Protein AF-A0A2N8L0U9-F1 (afdb_monomer)

Foldseek 3Di:
DDDDDDDDDDDDDDDDDDDDDDDDDDDDDDDDDDDDDDPDPPPPPPVPPVPPQLDLDDVQRVPPPPDPPDPDDQRADDFFAALLRQLVQADPVQARPQQRHHQQDALCNLQNDDGNDGLNNLSPDPCSNPDQSSLLSRLLSRCSNDNPRRHDHNVVSSQQRNCCVVVQWDWDPDPVTDIDGSVRSSVVSCSSNVHDD

Solvent-accessible surface area (backbone atoms only — not comparable to full-atom values): 12447 Å² total; per-residue (Å²): 134,88,84,89,81,89,87,86,84,84,90,84,89,84,89,89,87,85,91,87,82,83,82,85,82,83,87,82,81,87,76,95,69,90,83,77,90,81,87,76,78,80,75,76,74,74,78,74,71,78,70,82,64,59,69,72,51,53,74,64,45,64,76,55,80,82,69,89,73,71,81,74,90,66,80,47,55,75,60,35,64,39,18,56,56,52,60,75,38,53,46,97,88,45,23,35,66,81,53,83,44,49,42,77,43,28,45,21,81,72,56,49,82,85,49,69,57,23,51,44,60,37,18,66,40,95,55,8,80,73,35,62,64,19,36,50,50,26,52,37,50,40,11,61,64,44,39,75,80,60,38,66,38,45,70,55,54,39,45,47,52,40,30,20,69,73,74,47,41,27,70,44,96,40,91,79,76,46,74,34,41,53,66,54,52,46,42,51,42,27,54,50,29,65,42,90,115

pLDDT: mean 70.82, std 23.17, range [27.67, 97.0]

Sequence (197 aa):
MNKIENQQPSSSAPQETSAVAAPVASGSRRRLLRGGLVAAPTLLALTTTPVLACNCKLPSGFTASGNFSQTGSYNCAAPGTKPTSWKTMVDAQGKFNNTGVSKTTTFASVFGGTDTTTFYALFCLTSANNDARALAAAVYLQSIVNGGYQFPYMSLVQKMWKDTEGSGRFTAVTAPVVTWTRADVVVYFKYLTGLSI

Structure (mmCIF, N/CA/C/O backbone):
data_AF-A0A2N8L0U9-F1
#
_entry.id   AF-A0A2N8L0U9-F1
#
loop_
_atom_site.group_PDB
_atom_site.id
_atom_site.type_symbol
_atom_site.label_atom_id
_atom_site.label_alt_id
_atom_site.label_comp_id
_atom_site.label_asym_id
_atom_site.label_entity_id
_atom_site.label_seq_id
_atom_site.pdbx_PDB_ins_code
_atom_site.Cartn_x
_atom_site.Cartn_y
_atom_site.Cartn_z
_atom_site.occupancy
_atom_site.B_iso_or_equiv
_atom_site.auth_seq_id
_atom_site.auth_comp_id
_atom_site.auth_asym_id
_atom_site.auth_atom_id
_atom_site.pdbx_PDB_model_num
ATOM 1 N N . MET A 1 1 ? -61.958 26.809 21.865 1.00 34.97 1 MET A N 1
ATOM 2 C CA . MET A 1 1 ? -61.886 26.999 23.328 1.00 34.97 1 MET A CA 1
ATOM 3 C C . MET A 1 1 ? -61.207 25.790 23.967 1.00 34.97 1 MET A C 1
ATOM 5 O O . MET A 1 1 ? -61.488 24.671 23.563 1.00 34.97 1 MET A O 1
ATOM 9 N N . ASN A 1 2 ? -60.299 26.062 24.908 1.00 28.36 2 ASN A N 1
ATOM 10 C CA . ASN A 1 2 ? -59.540 25.160 25.801 1.00 28.36 2 ASN A CA 1
ATOM 11 C C . ASN A 1 2 ? -60.490 24.287 26.665 1.00 28.36 2 ASN A C 1
ATOM 13 O O . ASN A 1 2 ? -61.566 24.782 26.975 1.00 28.36 2 ASN A O 1
ATOM 17 N N . LYS A 1 3 ? -60.269 22.990 26.971 1.00 33.16 3 LYS A N 1
ATOM 18 C CA . LYS A 1 3 ? -59.219 22.218 27.709 1.00 33.16 3 LYS A CA 1
ATOM 19 C C . LYS A 1 3 ? -59.822 21.699 29.047 1.00 33.16 3 LYS A C 1
ATOM 21 O O . LYS A 1 3 ? -60.627 22.414 29.634 1.00 33.16 3 LYS A O 1
ATOM 26 N N . ILE A 1 4 ? -59.274 20.571 29.544 1.00 38.12 4 ILE A N 1
ATOM 27 C CA . ILE A 1 4 ? -59.249 20.060 30.951 1.00 38.12 4 ILE A CA 1
ATOM 28 C C . ILE A 1 4 ? -60.390 19.036 31.252 1.00 38.12 4 ILE A C 1
ATOM 30 O O . ILE A 1 4 ? -61.494 19.254 30.782 1.00 38.12 4 ILE A O 1
ATOM 34 N N . GLU A 1 5 ? -60.264 17.875 31.924 1.00 32.22 5 GLU A N 1
ATOM 35 C CA . GLU A 1 5 ? -59.281 17.285 32.857 1.00 32.22 5 GLU A CA 1
ATOM 36 C C . GLU A 1 5 ? -59.401 15.735 32.918 1.00 32.22 5 GLU A C 1
ATOM 38 O O . GLU A 1 5 ? -60.477 15.177 32.730 1.00 32.22 5 GLU A O 1
ATOM 43 N N . ASN A 1 6 ? -58.270 15.097 33.241 1.00 31.30 6 ASN A N 1
ATOM 44 C CA . ASN A 1 6 ? -58.014 13.834 33.957 1.00 31.30 6 ASN A CA 1
ATOM 45 C C . ASN A 1 6 ? -59.152 13.140 34.752 1.00 31.30 6 ASN A C 1
ATOM 47 O O . ASN A 1 6 ? -59.938 13.798 35.420 1.00 31.30 6 ASN A O 1
ATOM 51 N N . GLN A 1 7 ? -59.077 11.804 34.895 1.00 34.28 7 GLN A N 1
ATOM 52 C CA . GLN A 1 7 ? -58.500 11.105 36.072 1.00 34.28 7 GLN A CA 1
ATOM 53 C C . GLN A 1 7 ? -58.846 9.599 36.060 1.00 34.28 7 GLN A C 1
ATOM 55 O O . GLN A 1 7 ? -60.008 9.209 36.033 1.00 34.28 7 GLN A O 1
ATOM 60 N N . GLN A 1 8 ? -57.816 8.753 36.152 1.00 40.78 8 GLN A N 1
ATOM 61 C CA . GLN A 1 8 ? -57.898 7.380 36.664 1.00 40.78 8 GLN A CA 1
ATOM 62 C C . GLN A 1 8 ? -57.329 7.390 38.086 1.00 40.78 8 GLN A C 1
ATOM 64 O O . GLN A 1 8 ? -56.342 8.094 38.319 1.00 40.78 8 GLN A O 1
ATOM 69 N N . PRO A 1 9 ? -57.900 6.620 39.029 1.00 40.44 9 PRO A N 1
ATOM 70 C CA . PRO A 1 9 ? -57.039 5.692 39.766 1.00 40.44 9 PRO A CA 1
ATOM 71 C C . PRO A 1 9 ? -57.696 4.358 40.207 1.00 40.44 9 PRO A C 1
ATOM 73 O O . PRO A 1 9 ? -58.857 4.300 40.592 1.00 40.44 9 PRO A O 1
ATOM 76 N N . SER A 1 10 ? -56.843 3.325 40.241 1.00 27.67 10 SER A N 1
ATOM 77 C CA . SER A 1 10 ? -56.712 2.289 41.290 1.00 27.67 10 SER A CA 1
ATOM 78 C C . SER A 1 10 ? -57.695 1.105 41.430 1.00 27.67 10 SER A C 1
ATOM 80 O O . SER A 1 10 ? -58.747 1.205 42.041 1.00 27.67 10 SER A O 1
ATOM 82 N N . SER A 1 11 ? -57.193 -0.067 41.007 1.00 33.47 11 SER A N 1
ATOM 83 C CA . SER A 1 11 ? -56.960 -1.308 41.789 1.00 33.47 11 SER A CA 1
ATOM 84 C C . SER A 1 11 ? -58.077 -1.937 42.648 1.00 33.47 11 SER A C 1
ATOM 86 O O . SER A 1 11 ? -58.446 -1.378 43.678 1.00 33.47 11 SER A O 1
ATOM 88 N N . SER A 1 12 ? -58.419 -3.208 42.349 1.00 33.25 12 SER A N 1
ATOM 89 C CA . SER A 1 12 ? -58.275 -4.422 43.213 1.00 33.25 12 SER A CA 1
ATOM 90 C C . SER A 1 12 ? -59.373 -5.478 42.940 1.00 33.25 12 SER A C 1
ATOM 92 O O . SER A 1 12 ? -60.556 -5.173 43.026 1.00 33.25 12 SER A O 1
ATOM 94 N N . ALA A 1 13 ? -58.990 -6.727 42.634 1.00 38.88 13 ALA A N 1
ATOM 95 C CA . ALA A 1 13 ? -59.871 -7.916 42.668 1.00 38.88 13 ALA A CA 1
ATOM 96 C C . ALA A 1 13 ? -60.050 -8.417 44.124 1.00 38.88 13 ALA A C 1
ATOM 98 O O . ALA A 1 13 ? -59.220 -8.039 44.958 1.00 38.88 13 ALA A O 1
ATOM 99 N N . PRO A 1 14 ? -61.077 -9.235 44.469 1.00 43.44 14 PRO A N 1
ATOM 100 C CA . PRO A 1 14 ? -60.937 -10.712 44.424 1.00 43.44 14 PRO A CA 1
ATOM 101 C C . PRO A 1 14 ? -62.241 -11.548 44.193 1.00 43.44 14 PRO A C 1
ATOM 103 O O . PRO A 1 14 ? -63.349 -11.023 44.199 1.00 43.44 14 PRO A O 1
ATOM 106 N N . GLN A 1 15 ? -62.060 -12.869 43.983 1.00 35.81 15 GLN A N 1
ATOM 107 C CA . GLN A 1 15 ? -63.042 -13.988 43.880 1.00 35.81 15 GLN A CA 1
ATOM 108 C C . GLN A 1 15 ? -64.050 -14.048 45.061 1.00 35.81 15 GLN A C 1
ATOM 110 O O . GLN A 1 15 ? -63.769 -13.480 46.107 1.00 35.81 15 GLN A O 1
ATOM 115 N N . GLU A 1 16 ? -65.228 -14.701 45.003 1.00 33.91 16 GLU A N 1
ATOM 116 C CA . GLU A 1 16 ? -65.445 -16.171 45.016 1.00 33.91 16 GLU A CA 1
ATOM 117 C C . GLU A 1 16 ? -66.967 -16.499 45.117 1.00 33.91 16 GLU A C 1
ATOM 119 O O . GLU A 1 16 ? -67.660 -15.768 45.818 1.00 33.91 16 GLU A O 1
ATOM 124 N N . THR A 1 17 ? -67.498 -17.575 44.492 1.00 30.56 17 THR A N 1
ATOM 125 C CA . THR A 1 17 ? -68.339 -18.643 45.132 1.00 30.56 17 THR A CA 1
ATOM 126 C C . THR A 1 17 ? -69.017 -19.645 44.160 1.00 30.56 17 THR A C 1
ATOM 128 O O . THR A 1 17 ? -69.786 -19.288 43.277 1.00 30.56 17 THR A O 1
ATOM 131 N N . SER A 1 18 ? -68.718 -20.929 44.404 1.00 31.67 18 SER A N 1
ATOM 132 C CA . SER A 1 18 ? -69.538 -22.162 44.383 1.00 31.67 18 SER A CA 1
ATOM 133 C C . SER A 1 18 ? -70.702 -22.425 43.398 1.00 31.67 18 SER A C 1
ATOM 135 O O . SER A 1 18 ? -71.820 -21.966 43.587 1.00 31.67 18 SER A O 1
ATOM 137 N N . ALA A 1 19 ? -70.450 -23.449 42.565 1.00 30.89 19 ALA A N 1
ATOM 138 C CA . ALA A 1 19 ? -71.127 -24.762 42.533 1.00 30.89 19 ALA A CA 1
ATOM 139 C C . ALA A 1 19 ? -72.337 -25.041 41.600 1.00 30.89 19 ALA A C 1
ATOM 141 O O . ALA A 1 19 ? -73.351 -24.358 41.604 1.00 30.89 19 ALA A O 1
ATOM 142 N N . VAL A 1 20 ? -72.225 -26.227 40.970 1.00 30.78 20 VAL A N 1
ATOM 143 C CA . VAL A 1 20 ? -73.254 -27.241 40.637 1.00 30.78 20 VAL A CA 1
ATOM 144 C C . VAL A 1 20 ? -73.515 -27.547 39.143 1.00 30.78 20 VAL A C 1
ATOM 146 O O . VAL A 1 20 ? -73.960 -26.717 38.363 1.00 30.78 20 VAL A O 1
ATOM 149 N N . ALA A 1 21 ? -73.323 -28.848 38.862 1.00 32.56 21 ALA A N 1
ATOM 150 C CA . ALA A 1 21 ? -73.913 -29.732 37.845 1.00 32.56 21 ALA A CA 1
ATOM 151 C C . ALA A 1 21 ? -73.326 -29.802 36.419 1.00 32.56 21 ALA A C 1
ATOM 153 O O . ALA A 1 21 ? -73.626 -29.022 35.522 1.00 32.56 21 ALA A O 1
ATOM 154 N N . ALA A 1 22 ? -72.596 -30.903 36.206 1.00 43.94 22 ALA A N 1
ATOM 155 C CA . ALA A 1 22 ? -72.511 -31.624 34.938 1.00 43.94 22 ALA A CA 1
ATOM 156 C C . ALA A 1 22 ? -73.868 -32.251 34.541 1.00 43.94 22 ALA A C 1
ATOM 158 O O . ALA A 1 22 ? -74.721 -32.472 35.404 1.00 43.94 22 ALA A O 1
ATOM 159 N N . PRO A 1 23 ? -73.986 -32.722 33.287 1.00 40.31 23 PRO A N 1
ATOM 160 C CA . PRO A 1 23 ? -74.301 -34.137 33.118 1.00 40.31 23 PRO A CA 1
ATOM 161 C C . PRO A 1 23 ? -73.215 -34.889 32.328 1.00 40.31 23 PRO A C 1
ATOM 163 O O . PRO A 1 23 ? -72.838 -34.552 31.209 1.00 40.31 23 PRO A O 1
ATOM 166 N N . VAL A 1 24 ? -72.740 -35.952 32.974 1.00 40.09 24 VAL A N 1
ATOM 167 C CA . VAL A 1 24 ? -72.275 -37.234 32.416 1.00 40.09 24 VAL A CA 1
ATOM 168 C C . VAL A 1 24 ? -73.253 -37.781 31.359 1.00 40.09 24 VAL A C 1
ATOM 170 O O . VAL A 1 24 ? -74.438 -37.494 31.425 1.00 40.09 24 VAL A O 1
ATOM 173 N N . ALA A 1 25 ? -72.937 -38.671 30.423 1.00 44.34 25 ALA A N 1
ATOM 174 C CA . ALA A 1 25 ? -71.722 -39.207 29.823 1.00 44.34 25 ALA A CA 1
ATOM 175 C C . ALA A 1 25 ? -72.220 -40.097 28.662 1.00 44.34 25 ALA A C 1
ATOM 177 O O . ALA A 1 25 ? -73.167 -40.858 28.848 1.00 44.34 25 ALA A O 1
ATOM 178 N N . SER A 1 26 ? -71.567 -40.082 27.501 1.00 36.31 26 SER A N 1
ATOM 179 C CA . SER A 1 26 ? -71.559 -41.254 26.617 1.00 36.31 26 SER A CA 1
ATOM 180 C C . SER A 1 26 ? -70.108 -41.544 26.278 1.00 36.31 26 SER A C 1
ATOM 182 O O . SER A 1 26 ? -69.398 -40.710 25.718 1.00 36.31 26 SER A O 1
ATOM 184 N N . GLY A 1 27 ? -69.629 -42.668 26.801 1.00 36.12 27 GLY A N 1
ATOM 185 C CA . GLY A 1 27 ? -68.220 -43.017 26.831 1.00 36.12 27 GLY A CA 1
ATOM 186 C C . GLY A 1 27 ? -67.690 -43.510 25.490 1.00 36.12 27 GLY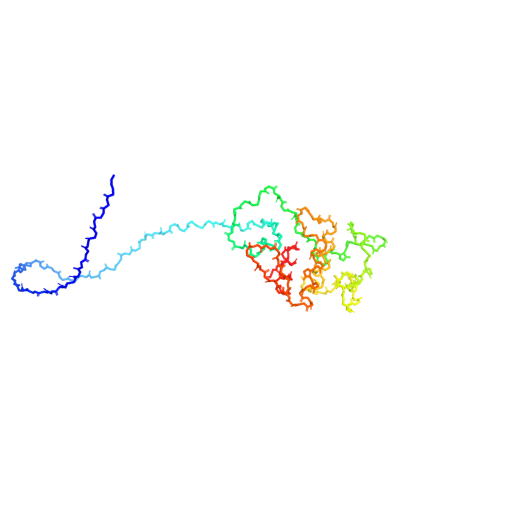 A C 1
ATOM 187 O O . GLY A 1 27 ? -68.401 -44.109 24.699 1.00 36.12 27 GLY A O 1
ATOM 188 N N . SER A 1 28 ? -66.384 -43.369 25.289 1.00 41.66 28 SER A N 1
ATOM 189 C CA . SER A 1 28 ? -65.485 -44.524 25.276 1.00 41.66 28 SER A CA 1
ATOM 190 C C . SER A 1 28 ? -64.032 -44.047 25.244 1.00 41.66 28 SER A C 1
ATOM 192 O O . SER A 1 28 ? -63.709 -42.932 24.847 1.00 41.66 28 SER A O 1
ATOM 194 N N . ARG A 1 29 ? -63.154 -44.878 25.786 1.00 54.09 29 ARG A N 1
ATOM 195 C CA . ARG A 1 29 ? -61.814 -44.555 26.275 1.00 54.09 29 ARG A CA 1
ATOM 196 C C . ARG A 1 29 ? -60.794 -44.434 25.138 1.00 54.09 29 ARG A C 1
ATOM 198 O O . ARG A 1 29 ? -60.799 -45.246 24.227 1.00 54.09 29 ARG A O 1
ATOM 205 N N . ARG A 1 30 ? -59.817 -43.540 25.349 1.00 61.94 30 ARG A N 1
ATOM 206 C CA . ARG A 1 30 ? -58.434 -43.555 24.820 1.00 61.94 30 ARG A CA 1
ATOM 207 C C . ARG A 1 30 ? -58.274 -43.685 23.296 1.00 61.94 30 ARG A C 1
ATOM 209 O O . ARG A 1 30 ? -58.353 -44.781 22.757 1.00 61.94 30 ARG A O 1
ATOM 216 N N . ARG A 1 31 ? -57.681 -42.650 22.691 1.00 50.72 31 ARG A N 1
ATOM 217 C CA . ARG A 1 31 ? -56.248 -42.678 22.324 1.00 50.72 31 ARG A CA 1
ATOM 218 C C . ARG A 1 31 ? -55.801 -41.354 21.697 1.00 50.72 31 ARG A C 1
ATOM 220 O O . ARG A 1 31 ? -56.288 -40.947 20.652 1.00 50.72 31 ARG A O 1
ATOM 227 N N . LEU A 1 32 ? -54.791 -40.753 22.323 1.00 60.00 32 LEU A N 1
ATOM 228 C CA . LEU A 1 32 ? -53.796 -39.922 21.653 1.00 60.00 32 LEU A CA 1
ATOM 229 C C . LEU A 1 32 ? -53.142 -40.768 20.544 1.00 60.00 32 LEU A C 1
ATOM 231 O O . LEU A 1 32 ? -52.314 -41.631 20.832 1.00 60.00 32 LEU A O 1
ATOM 235 N N . LEU A 1 33 ? -53.532 -40.545 19.293 1.00 58.03 33 LEU A N 1
ATOM 236 C CA . LEU A 1 33 ? -52.781 -40.932 18.096 1.00 58.03 33 LEU A CA 1
ATOM 237 C C . LEU A 1 33 ? -52.495 -39.600 17.396 1.00 58.03 33 LEU A C 1
ATOM 239 O O . LEU A 1 33 ? -53.415 -38.945 16.929 1.00 58.03 33 LEU A O 1
ATOM 243 N N . ARG A 1 34 ? -51.312 -38.996 17.555 1.00 58.09 34 ARG A N 1
ATOM 244 C CA . ARG A 1 34 ? -50.088 -39.327 16.804 1.00 58.09 34 ARG A CA 1
ATOM 245 C C . ARG A 1 34 ? -50.393 -39.667 15.339 1.00 58.09 34 ARG A C 1
ATOM 247 O O . ARG A 1 34 ? -50.724 -40.804 15.031 1.00 58.09 34 ARG A O 1
ATOM 254 N N . GLY A 1 35 ? -50.187 -38.674 14.475 1.00 51.38 35 GLY A N 1
ATOM 255 C CA . GLY A 1 35 ? -50.107 -38.778 13.013 1.00 51.38 35 GLY A CA 1
ATOM 256 C C . GLY A 1 35 ? -50.711 -37.523 12.381 1.00 51.38 35 GLY A C 1
ATOM 257 O O . GLY A 1 35 ? -51.877 -37.251 12.605 1.00 51.38 35 GLY A O 1
ATOM 258 N N . GLY A 1 36 ? -50.026 -36.659 11.644 1.00 50.78 36 GLY A N 1
ATOM 259 C CA . GLY A 1 36 ? -48.671 -36.621 11.107 1.00 50.78 36 GLY A CA 1
ATOM 260 C C . GLY A 1 36 ? -48.696 -35.608 9.949 1.00 50.78 36 GLY A C 1
ATOM 261 O O . GLY A 1 36 ? -49.640 -35.647 9.176 1.00 50.78 36 GLY A O 1
ATOM 262 N N . LEU A 1 37 ? -47.719 -34.687 9.916 1.00 45.25 37 LEU A N 1
ATOM 263 C CA . LEU A 1 37 ? -47.025 -34.091 8.748 1.00 45.25 37 LEU A CA 1
ATOM 264 C C . LEU A 1 37 ? -47.883 -33.826 7.477 1.00 45.25 37 LEU A C 1
ATOM 266 O O . LEU A 1 37 ? -48.441 -34.745 6.904 1.00 45.25 37 LEU A O 1
ATOM 270 N N . VAL A 1 38 ? -47.974 -32.635 6.878 1.00 47.56 38 VAL A N 1
ATOM 271 C CA . VAL A 1 38 ? -46.892 -31.778 6.368 1.00 47.56 38 VAL A CA 1
ATOM 272 C C . VAL A 1 38 ? -47.516 -30.410 6.035 1.00 47.56 38 VAL A C 1
ATOM 274 O O . VAL A 1 38 ? -48.218 -30.277 5.038 1.00 47.56 38 VAL A O 1
ATOM 277 N N . ALA A 1 39 ? -47.248 -29.372 6.826 1.00 51.31 39 ALA A N 1
ATOM 278 C CA . ALA A 1 39 ? -47.279 -28.004 6.315 1.00 51.31 39 ALA A CA 1
ATOM 279 C C . ALA A 1 39 ? -45.838 -27.702 5.911 1.00 51.31 39 ALA A C 1
ATOM 281 O O . ALA A 1 39 ? -45.024 -27.360 6.764 1.00 51.31 39 ALA A O 1
ATOM 282 N N . ALA A 1 40 ? -45.479 -27.968 4.654 1.00 53.47 40 ALA A N 1
ATOM 283 C CA . ALA A 1 40 ? -44.152 -27.630 4.162 1.00 53.47 40 ALA A CA 1
ATOM 284 C C . ALA A 1 40 ? -44.076 -26.098 4.093 1.00 53.47 40 ALA A C 1
ATOM 286 O O . ALA A 1 40 ? -44.798 -25.512 3.283 1.00 53.47 40 ALA A O 1
ATOM 287 N N . PRO A 1 41 ? -43.243 -25.417 4.904 1.00 49.00 41 PRO A N 1
ATOM 288 C CA . PRO A 1 41 ? -42.864 -24.069 4.545 1.00 49.00 41 PRO A CA 1
ATOM 289 C C . PRO A 1 41 ? -42.119 -24.216 3.223 1.00 49.00 41 PRO A C 1
ATOM 291 O O . PRO A 1 41 ? -41.080 -24.876 3.156 1.00 49.00 41 PRO A O 1
ATOM 294 N N . THR A 1 42 ? -42.664 -23.663 2.145 1.00 53.62 42 THR A N 1
ATOM 295 C CA . THR A 1 42 ? -41.873 -23.435 0.943 1.00 53.62 42 THR A CA 1
ATOM 296 C C . THR A 1 42 ? -40.756 -22.494 1.361 1.00 53.62 42 THR A C 1
ATOM 298 O O . THR A 1 42 ? -40.953 -21.283 1.465 1.00 53.62 42 THR A O 1
ATOM 301 N N . LEU A 1 43 ? -39.596 -23.061 1.686 1.00 48.66 43 LEU A N 1
ATOM 302 C CA . LEU A 1 43 ? -38.352 -22.327 1.775 1.00 48.66 43 LEU A CA 1
ATOM 303 C C . LEU A 1 43 ? -38.136 -21.759 0.374 1.00 48.66 43 LEU A C 1
ATOM 305 O O . LEU A 1 43 ? -37.636 -22.451 -0.511 1.00 48.66 43 LEU A O 1
ATOM 309 N N . LEU A 1 44 ? -38.564 -20.513 0.150 1.00 51.97 44 LEU A N 1
ATOM 310 C CA . LEU A 1 44 ? -38.015 -19.713 -0.931 1.00 51.97 44 LEU A CA 1
ATOM 311 C C . LEU A 1 44 ? -36.541 -19.542 -0.578 1.00 51.97 44 LEU A C 1
ATOM 313 O O . LEU A 1 44 ? -36.152 -18.610 0.124 1.00 51.97 44 LEU A O 1
ATOM 317 N N . ALA A 1 45 ? -35.723 -20.487 -1.030 1.00 49.62 45 ALA A N 1
ATOM 318 C CA . ALA A 1 45 ? -34.302 -20.283 -1.170 1.00 49.62 45 ALA A CA 1
ATOM 319 C C . ALA A 1 45 ? -34.150 -19.204 -2.241 1.00 49.62 45 ALA A C 1
ATOM 321 O O . ALA A 1 45 ? -34.006 -19.492 -3.427 1.00 49.62 45 ALA A O 1
ATOM 322 N N . LEU A 1 46 ? -34.266 -17.941 -1.825 1.00 46.56 46 LEU A N 1
ATOM 323 C CA . LEU A 1 46 ? -33.771 -16.831 -2.608 1.00 46.56 46 LEU A CA 1
ATOM 324 C C . LEU A 1 46 ? -32.274 -17.092 -2.684 1.00 46.56 46 LEU A C 1
ATOM 326 O O . LEU A 1 46 ? -31.548 -16.872 -1.715 1.00 46.56 46 LEU A O 1
ATOM 330 N N . THR A 1 47 ? -31.831 -17.684 -3.789 1.00 44.00 47 THR A N 1
ATOM 331 C CA . THR A 1 47 ? -30.418 -17.845 -4.085 1.00 44.00 47 THR A CA 1
ATOM 332 C C . THR A 1 47 ? -29.878 -16.438 -4.245 1.00 44.00 47 THR A C 1
ATOM 334 O O . THR A 1 47 ? -29.861 -15.874 -5.337 1.00 44.00 47 THR A O 1
ATOM 337 N N . THR A 1 48 ? -29.500 -15.820 -3.132 1.00 43.50 48 THR A N 1
ATOM 338 C CA . THR A 1 48 ? -28.668 -14.639 -3.142 1.00 43.50 48 THR A CA 1
ATOM 339 C C . THR A 1 48 ? -27.343 -15.146 -3.665 1.00 43.50 48 THR A C 1
ATOM 341 O O . THR A 1 48 ? -26.500 -15.607 -2.903 1.00 43.50 48 THR A O 1
ATOM 344 N N . THR A 1 49 ? -27.166 -15.142 -4.982 1.00 43.81 49 THR A N 1
ATOM 345 C CA . THR A 1 49 ? -25.825 -14.990 -5.517 1.00 43.81 49 THR A CA 1
ATOM 346 C C . THR A 1 49 ? -25.351 -13.688 -4.892 1.00 43.81 49 THR A C 1
ATOM 348 O O . THR A 1 49 ? -25.964 -12.654 -5.188 1.00 43.81 49 THR A O 1
ATOM 351 N N . PRO A 1 50 ? -24.362 -13.689 -3.979 1.00 42.31 50 PRO A N 1
ATOM 352 C CA . PRO A 1 50 ? -23.701 -12.446 -3.667 1.00 42.31 50 PRO A CA 1
ATOM 353 C C . PRO A 1 50 ? -23.072 -12.043 -4.992 1.00 42.31 50 PRO A C 1
ATOM 355 O O . PRO A 1 50 ? -22.025 -12.550 -5.392 1.00 42.31 50 PRO A O 1
ATOM 358 N N . VAL A 1 51 ? -23.774 -11.196 -5.742 1.00 39.53 51 VAL A N 1
ATOM 359 C CA . VAL A 1 51 ? -23.143 -10.434 -6.794 1.00 39.53 51 VAL A CA 1
ATOM 360 C C . VAL A 1 51 ? -22.029 -9.750 -6.029 1.00 39.53 51 VAL A C 1
ATOM 362 O O . VAL A 1 51 ? -22.299 -8.991 -5.094 1.00 39.53 51 VAL A O 1
ATOM 365 N N . LEU A 1 52 ? -20.782 -10.084 -6.355 1.00 44.22 52 LEU A N 1
ATOM 366 C CA . LEU A 1 52 ? -19.656 -9.213 -6.076 1.00 44.22 52 LEU A CA 1
ATOM 367 C C . LEU A 1 52 ? -19.922 -7.927 -6.864 1.00 44.22 52 LEU A C 1
ATOM 369 O O . LEU A 1 52 ? -19.274 -7.627 -7.859 1.00 44.22 52 LEU A O 1
ATOM 373 N N . ALA A 1 53 ? -20.932 -7.171 -6.441 1.00 39.62 53 ALA A N 1
ATOM 374 C CA . ALA A 1 53 ? -20.997 -5.763 -6.669 1.00 39.62 53 ALA A CA 1
ATOM 375 C C . ALA A 1 53 ? -19.791 -5.291 -5.878 1.00 39.62 53 ALA A C 1
ATOM 377 O O . ALA A 1 53 ? -19.839 -5.204 -4.647 1.00 39.62 53 ALA A O 1
ATOM 378 N N . CYS A 1 54 ? -18.664 -5.119 -6.575 1.00 42.78 54 CYS A N 1
ATOM 379 C CA . CYS A 1 54 ? -17.618 -4.224 -6.130 1.00 42.78 54 CYS A CA 1
ATOM 380 C C . CYS A 1 54 ? -18.381 -2.984 -5.667 1.00 42.78 54 CYS A C 1
ATOM 382 O O . CYS A 1 54 ? -18.985 -2.298 -6.476 1.00 42.78 54 CYS A O 1
ATOM 384 N N . ASN A 1 55 ? -18.536 -2.809 -4.360 1.00 48.97 55 ASN A N 1
ATOM 385 C CA . ASN A 1 55 ? -19.143 -1.621 -3.799 1.00 48.97 55 ASN A CA 1
ATOM 386 C C . ASN A 1 55 ? -17.980 -0.647 -3.693 1.00 48.97 55 ASN A C 1
ATOM 388 O O . ASN A 1 55 ? -16.995 -0.934 -3.010 1.00 48.97 55 ASN A O 1
ATOM 392 N N . CYS A 1 56 ? -18.051 0.488 -4.371 1.00 51.66 56 CYS A N 1
ATOM 393 C CA . CYS A 1 56 ? -17.028 1.526 -4.311 1.00 51.66 56 CYS A CA 1
ATOM 394 C C . CYS A 1 56 ? -17.181 2.240 -2.976 1.00 51.66 56 CYS A C 1
ATOM 396 O O . CYS A 1 56 ? -17.626 3.380 -2.884 1.00 51.66 56 CYS A O 1
ATOM 398 N N . LYS A 1 57 ? -16.897 1.516 -1.900 1.00 57.81 57 LYS A N 1
ATOM 399 C CA . LYS A 1 57 ? -16.916 2.046 -0.560 1.00 57.81 57 LYS A CA 1
ATOM 400 C C . LYS A 1 57 ? -15.580 2.726 -0.371 1.00 57.81 57 LYS A C 1
ATOM 402 O O . LYS A 1 57 ? -14.571 2.071 -0.164 1.00 57.81 57 LYS A O 1
ATOM 407 N N . LEU A 1 58 ? -15.601 4.054 -0.422 1.00 58.22 58 LEU A N 1
ATOM 408 C CA . LEU A 1 58 ? -14.624 4.857 0.305 1.00 58.22 58 LEU A CA 1
ATOM 409 C C . LEU A 1 58 ? -14.639 4.427 1.786 1.00 58.22 58 LEU A C 1
ATOM 411 O O . LEU A 1 58 ? -15.629 3.836 2.232 1.00 58.22 58 LEU A O 1
ATOM 415 N N . PRO A 1 59 ? -13.595 4.722 2.580 1.00 54.50 59 PRO A N 1
ATOM 416 C CA . PRO A 1 59 ? -13.528 4.278 3.971 1.00 54.50 59 PRO A CA 1
ATOM 417 C C . PRO A 1 59 ? -14.792 4.592 4.788 1.00 54.50 59 PRO A C 1
ATOM 419 O O . PRO A 1 59 ? -15.308 3.757 5.524 1.00 54.50 59 PRO A O 1
ATOM 422 N N . SER A 1 60 ? -15.378 5.762 4.557 1.00 53.16 60 SER A N 1
ATOM 423 C CA . SER A 1 60 ? -16.665 6.171 5.123 1.00 53.16 60 SER A CA 1
ATOM 424 C C . SER A 1 60 ? -17.815 5.202 4.840 1.00 53.16 60 SER A C 1
ATOM 426 O O . SER A 1 60 ? -18.623 4.902 5.715 1.00 53.16 60 SER A O 1
ATOM 428 N N . GLY A 1 61 ? -17.871 4.670 3.625 1.00 52.78 61 GLY A N 1
ATOM 429 C CA . GLY A 1 61 ? -18.822 3.653 3.237 1.00 52.78 61 GLY A CA 1
ATOM 430 C C . GLY A 1 61 ? -18.485 2.296 3.853 1.00 52.78 61 GLY A C 1
ATOM 431 O O . GLY A 1 61 ? -19.394 1.644 4.347 1.00 52.78 61 GLY A O 1
ATOM 432 N N . PHE A 1 62 ? -17.221 1.861 3.898 1.00 57.53 62 PHE A N 1
ATOM 433 C CA . PHE A 1 62 ? -16.830 0.526 4.400 1.00 57.53 62 PHE A CA 1
ATOM 434 C C . PHE A 1 62 ? -17.381 0.224 5.799 1.00 57.53 62 PHE A C 1
ATOM 436 O O . PHE A 1 62 ? -17.981 -0.831 5.994 1.00 57.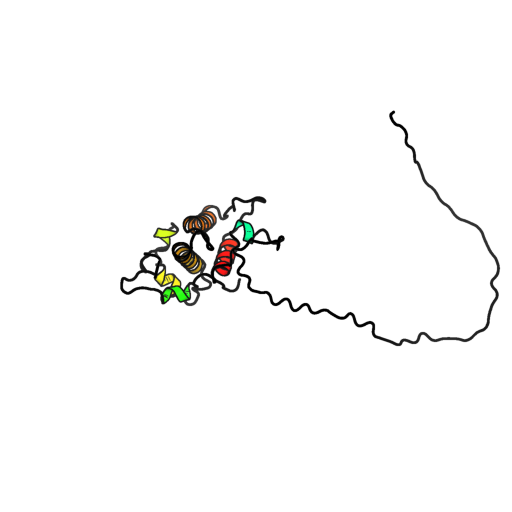53 62 PHE A O 1
ATOM 443 N N . THR A 1 63 ? -17.337 1.197 6.708 1.00 53.38 63 THR A N 1
ATOM 444 C CA . THR A 1 63 ? -17.865 1.054 8.076 1.00 53.38 63 THR A CA 1
ATOM 445 C C . THR A 1 63 ? -19.373 1.272 8.238 1.00 53.38 63 THR A C 1
ATOM 447 O O . THR A 1 63 ? -19.951 0.802 9.213 1.00 53.38 63 THR A O 1
ATOM 450 N N . ALA A 1 64 ? -20.050 1.914 7.284 1.00 49.66 64 ALA A N 1
ATOM 451 C CA . ALA A 1 64 ? -21.508 2.041 7.276 1.00 49.66 64 ALA A CA 1
ATOM 452 C C . ALA A 1 64 ? -22.148 0.809 6.603 1.00 49.66 64 ALA A C 1
ATOM 454 O O . ALA A 1 64 ? -22.661 0.864 5.480 1.00 49.66 64 ALA A O 1
ATOM 455 N N . SER A 1 65 ? -22.049 -0.365 7.226 1.00 52.16 65 SER A N 1
ATOM 456 C CA . SER A 1 65 ? -22.818 -1.548 6.815 1.00 52.16 65 SER A CA 1
ATOM 457 C C . SER A 1 65 ? -24.217 -1.478 7.432 1.00 52.16 65 SER A C 1
ATOM 459 O O . SER A 1 65 ? -24.416 -1.828 8.590 1.00 52.16 65 SER A O 1
ATOM 461 N N . GLY A 1 66 ? -25.175 -0.988 6.646 1.00 45.88 66 GLY A N 1
ATOM 462 C CA . GLY A 1 66 ? -26.592 -0.926 7.014 1.00 45.88 66 GLY A CA 1
ATOM 463 C C . GLY A 1 66 ? -27.483 -0.321 5.928 1.00 45.88 66 GLY A C 1
ATOM 464 O O . GLY A 1 66 ? -28.673 -0.601 5.897 1.00 45.88 66 GLY A O 1
ATOM 465 N N . ASN A 1 67 ? -26.919 0.444 4.988 1.00 44.03 67 ASN A N 1
ATOM 466 C CA . ASN A 1 67 ? -27.685 1.016 3.889 1.00 44.03 67 ASN A CA 1
ATOM 467 C C . ASN A 1 67 ? -27.231 0.429 2.545 1.00 44.03 67 ASN A C 1
ATOM 469 O O . ASN A 1 67 ? -26.260 0.886 1.951 1.00 44.03 67 ASN A O 1
ATOM 473 N N . PHE A 1 68 ? -27.955 -0.589 2.076 1.00 48.31 68 PHE A N 1
ATOM 474 C CA . PHE A 1 68 ? -27.917 -1.080 0.691 1.00 48.31 68 PHE A CA 1
ATOM 475 C C . PHE A 1 68 ? -28.639 -0.131 -0.289 1.00 48.31 68 PHE A C 1
ATOM 477 O O . PHE A 1 68 ? -28.853 -0.480 -1.449 1.00 48.31 68 PHE A O 1
ATOM 484 N N . SER A 1 69 ? -29.040 1.067 0.145 1.00 45.91 69 SER A N 1
ATOM 485 C CA . SER A 1 69 ? -29.761 1.999 -0.717 1.00 45.91 69 SER A CA 1
ATOM 486 C C . SER A 1 69 ? -28.790 2.765 -1.610 1.00 45.91 69 SER A C 1
ATOM 488 O O . SER A 1 69 ? -28.155 3.722 -1.180 1.00 45.91 69 SER A O 1
ATOM 490 N N . GLN A 1 70 ? -28.705 2.305 -2.858 1.00 44.50 70 GLN A N 1
ATOM 491 C CA . GLN A 1 70 ? -28.345 3.075 -4.050 1.00 44.50 70 GLN A CA 1
ATOM 492 C C . GLN A 1 70 ? -27.112 3.981 -3.906 1.00 44.50 70 GLN A C 1
ATOM 494 O O . GLN A 1 70 ? -27.215 5.198 -3.759 1.00 44.50 70 GLN A O 1
ATOM 499 N N . THR A 1 71 ? -25.919 3.417 -4.099 1.00 42.34 71 THR A N 1
ATOM 500 C CA . THR A 1 71 ? -24.841 4.219 -4.688 1.00 42.34 71 THR A CA 1
ATOM 501 C C . THR A 1 71 ? -25.237 4.491 -6.135 1.00 42.34 71 THR A C 1
ATOM 503 O O . THR A 1 71 ? -25.186 3.585 -6.966 1.00 42.34 71 THR A O 1
ATOM 506 N N . GLY A 1 72 ? -25.716 5.705 -6.417 1.00 40.91 72 GLY A N 1
ATOM 507 C CA . GLY A 1 72 ? -26.073 6.127 -7.768 1.00 40.91 72 GLY A CA 1
ATOM 508 C C . GLY A 1 72 ? -24.959 5.784 -8.756 1.00 40.91 72 GLY A C 1
ATOM 509 O O . GLY A 1 72 ? -23.813 6.134 -8.515 1.00 40.91 72 GLY A O 1
ATOM 510 N N . SER A 1 73 ? -25.318 5.046 -9.805 1.00 39.88 73 SER A N 1
ATOM 511 C CA . SER A 1 73 ? -24.714 4.932 -11.145 1.00 39.88 73 SER A CA 1
ATOM 512 C C . SER A 1 73 ? -23.187 4.917 -11.337 1.00 39.88 73 SER A C 1
ATOM 514 O O . SER A 1 73 ? -22.735 5.018 -12.475 1.00 39.88 73 SER A O 1
ATOM 516 N N . TYR A 1 74 ? -22.366 4.759 -10.302 1.00 41.75 74 TYR A N 1
ATOM 517 C CA . TYR A 1 74 ? -20.937 4.513 -10.457 1.00 41.75 74 TYR A CA 1
ATOM 518 C C . TYR A 1 74 ? -20.725 3.004 -10.465 1.00 41.75 74 TYR A C 1
ATOM 520 O O . TYR A 1 74 ? -20.605 2.372 -9.416 1.00 41.75 74 TYR A O 1
ATOM 528 N N . ASN A 1 75 ? -20.701 2.422 -11.671 1.00 41.97 75 ASN A N 1
ATOM 529 C CA . ASN A 1 75 ? -20.139 1.088 -11.880 1.00 41.97 75 ASN A CA 1
ATOM 530 C C . ASN A 1 75 ? -18.793 1.056 -11.177 1.00 41.97 75 ASN A C 1
ATOM 532 O O . ASN A 1 75 ? -18.012 1.990 -11.339 1.00 41.97 75 ASN A O 1
ATOM 536 N N . CYS A 1 76 ? -18.510 0.036 -10.387 1.00 48.97 76 CYS A N 1
ATOM 537 C CA . CYS A 1 76 ? -17.216 -0.008 -9.745 1.00 48.97 76 CYS A CA 1
ATOM 538 C C . CYS A 1 76 ? -16.131 -0.438 -10.702 1.00 48.97 76 CYS A C 1
ATOM 540 O O . CYS A 1 76 ? -16.351 -1.298 -11.554 1.00 48.97 76 CYS A O 1
ATOM 542 N N . ALA A 1 77 ? -14.959 0.184 -10.551 1.00 56.44 77 ALA A N 1
ATOM 543 C CA . ALA A 1 77 ? -13.759 -0.332 -11.177 1.00 56.44 77 ALA A CA 1
ATOM 544 C C . ALA A 1 77 ? -13.637 -1.811 -10.811 1.00 56.44 77 ALA A C 1
ATOM 546 O O . ALA A 1 77 ? -13.942 -2.208 -9.679 1.00 56.44 77 ALA A O 1
ATOM 547 N N . ALA A 1 78 ? -13.152 -2.605 -11.764 1.00 66.94 78 ALA A N 1
ATOM 548 C CA . ALA A 1 78 ? -12.620 -3.920 -11.458 1.00 66.94 78 ALA A CA 1
ATOM 549 C C . ALA A 1 78 ? -11.688 -3.825 -10.231 1.00 66.94 78 ALA A C 1
ATOM 551 O O . ALA A 1 78 ? -11.039 -2.786 -10.042 1.00 66.94 78 ALA A O 1
ATOM 552 N N . PRO A 1 79 ? -11.625 -4.874 -9.390 1.00 78.00 79 PRO A N 1
ATOM 553 C CA . PRO A 1 79 ? -10.743 -4.876 -8.233 1.00 78.00 79 PRO A CA 1
ATOM 554 C C . PRO A 1 79 ? -9.329 -4.464 -8.644 1.00 78.00 79 PRO A C 1
ATOM 556 O O . PRO A 1 79 ? -8.839 -4.831 -9.715 1.00 78.00 79 PRO A O 1
ATOM 559 N N . GLY A 1 80 ? -8.691 -3.676 -7.782 1.00 83.38 80 GLY A N 1
ATOM 560 C CA . GLY A 1 80 ? -7.335 -3.206 -7.987 1.00 83.38 80 GLY A CA 1
ATOM 561 C C . GLY A 1 80 ? -6.353 -4.359 -8.165 1.00 83.38 80 GLY A C 1
ATOM 562 O O . GLY A 1 80 ? -6.561 -5.478 -7.691 1.00 83.38 80 GLY A O 1
ATOM 563 N N . THR A 1 81 ? -5.247 -4.068 -8.834 1.00 90.81 81 THR A N 1
ATOM 564 C CA . THR A 1 81 ? -4.198 -5.043 -9.109 1.00 90.81 81 THR A CA 1
ATOM 565 C C . THR A 1 81 ? -3.604 -5.576 -7.803 1.00 90.81 81 THR A C 1
ATOM 567 O O . THR A 1 81 ? -3.187 -4.812 -6.927 1.00 90.81 81 THR A O 1
ATOM 570 N N . LYS A 1 82 ? -3.556 -6.906 -7.675 1.00 93.12 82 LYS A N 1
ATOM 571 C CA . LYS A 1 82 ? -3.014 -7.609 -6.504 1.00 93.12 82 LYS A CA 1
ATOM 572 C C . LYS A 1 82 ? -1.497 -7.402 -6.393 1.00 93.12 82 LYS A C 1
ATOM 574 O O . LYS A 1 82 ? -0.838 -7.294 -7.429 1.00 93.12 82 LYS A O 1
ATOM 579 N N . PRO A 1 83 ? -0.907 -7.444 -5.182 1.00 94.44 83 PRO A N 1
ATOM 580 C CA . PRO A 1 83 ? 0.540 -7.296 -4.995 1.00 94.44 83 PRO A CA 1
ATOM 581 C C . PRO A 1 83 ? 1.385 -8.201 -5.903 1.00 94.44 83 PRO A C 1
ATOM 583 O O . PRO A 1 83 ? 2.300 -7.737 -6.573 1.00 94.44 83 PRO A O 1
ATOM 586 N N . THR A 1 84 ? 1.032 -9.484 -6.003 1.00 94.31 84 THR A N 1
ATOM 587 C CA . THR A 1 84 ? 1.745 -10.449 -6.865 1.00 94.31 84 THR A CA 1
ATOM 588 C C . THR A 1 84 ? 1.670 -10.129 -8.362 1.00 94.31 84 THR A C 1
ATOM 590 O O . THR A 1 84 ? 2.609 -10.434 -9.093 1.00 94.31 84 THR A O 1
ATOM 593 N N . SER A 1 85 ? 0.596 -9.485 -8.827 1.00 94.38 85 SER A N 1
ATOM 594 C CA . SER A 1 85 ? 0.427 -9.093 -10.233 1.00 94.38 85 SER A CA 1
ATOM 595 C C . SER A 1 85 ? 1.296 -7.890 -10.610 1.00 94.38 85 SER A C 1
ATOM 597 O O . SER A 1 85 ? 1.775 -7.809 -11.739 1.00 94.38 85 SER A O 1
ATOM 599 N N . TRP A 1 86 ? 1.579 -6.987 -9.664 1.00 94.31 86 TRP A N 1
ATOM 600 C CA . TRP A 1 86 ? 2.460 -5.838 -9.904 1.00 94.31 86 TRP A CA 1
ATOM 601 C C . TRP A 1 86 ? 3.894 -6.240 -10.254 1.00 94.31 86 TRP A C 1
ATOM 603 O O . TRP A 1 86 ? 4.562 -5.524 -10.998 1.00 94.31 86 TRP A O 1
ATOM 613 N N . LYS A 1 87 ? 4.357 -7.408 -9.790 1.00 93.00 87 LYS A N 1
ATOM 614 C CA . LYS A 1 87 ? 5.682 -7.949 -10.132 1.00 93.00 87 LYS A CA 1
ATOM 615 C C . LYS A 1 87 ? 5.893 -8.072 -11.646 1.00 93.00 87 LYS A C 1
ATOM 617 O O . LYS A 1 87 ? 7.004 -7.856 -12.118 1.00 93.00 87 LYS A O 1
ATOM 622 N N . THR A 1 88 ? 4.851 -8.419 -12.403 1.00 94.12 88 THR A N 1
ATOM 623 C CA . THR A 1 88 ? 4.928 -8.596 -13.864 1.00 94.12 88 THR A CA 1
ATOM 624 C C . THR A 1 88 ? 4.580 -7.330 -14.647 1.00 94.12 88 THR A C 1
ATOM 626 O O . THR A 1 88 ? 4.708 -7.318 -15.865 1.00 94.12 88 THR A O 1
ATOM 629 N N . MET A 1 89 ? 4.136 -6.264 -13.977 1.00 94.31 89 MET A N 1
ATOM 630 C CA . MET A 1 89 ? 3.708 -5.004 -14.598 1.00 94.31 89 MET A CA 1
ATOM 631 C C . MET A 1 89 ? 4.800 -3.938 -14.505 1.00 94.31 89 MET A C 1
ATOM 633 O O . MET A 1 89 ? 4.558 -2.833 -14.022 1.00 94.31 89 MET A O 1
ATOM 637 N N . VAL A 1 90 ? 6.010 -4.293 -14.932 1.00 94.94 90 VAL A N 1
ATOM 638 C CA . VAL A 1 90 ? 7.169 -3.397 -14.962 1.00 94.94 90 VAL A CA 1
ATOM 639 C C . VAL A 1 90 ? 7.597 -3.196 -16.413 1.00 94.94 90 VAL A C 1
ATOM 641 O O . VAL A 1 90 ? 7.777 -4.173 -17.139 1.00 94.94 90 VAL A O 1
ATOM 644 N N . ASP A 1 91 ? 7.755 -1.942 -16.825 1.00 93.50 91 ASP A N 1
ATOM 645 C CA . ASP A 1 91 ? 8.195 -1.572 -18.168 1.00 93.50 91 ASP A CA 1
ATOM 646 C C . ASP A 1 91 ? 9.709 -1.785 -18.371 1.00 93.50 91 ASP A C 1
ATOM 648 O O . ASP A 1 91 ? 10.463 -2.111 -17.445 1.00 93.50 91 ASP A O 1
ATOM 652 N N . ALA A 1 92 ? 10.176 -1.601 -19.608 1.00 92.25 92 ALA A N 1
ATOM 653 C CA . ALA A 1 92 ? 11.588 -1.761 -19.963 1.00 92.25 92 ALA A CA 1
ATOM 654 C C . ALA A 1 92 ? 12.507 -0.759 -19.233 1.00 92.25 92 ALA A C 1
ATOM 656 O O . ALA A 1 92 ? 13.694 -1.022 -19.041 1.00 92.25 92 ALA A O 1
ATOM 657 N N . GLN A 1 93 ? 11.956 0.373 -18.797 1.00 92.62 93 GLN A N 1
ATOM 658 C CA . GLN A 1 93 ? 12.624 1.428 -18.044 1.00 92.62 93 GLN A CA 1
ATOM 659 C C . GLN A 1 93 ? 12.652 1.135 -16.534 1.00 92.62 93 GLN A C 1
ATOM 661 O O . GLN A 1 93 ? 13.225 1.908 -15.763 1.00 92.62 93 GLN A O 1
ATOM 666 N N . GLY A 1 94 ? 12.070 0.017 -16.092 1.00 93.94 94 GLY A N 1
ATOM 667 C CA . GLY A 1 94 ? 12.054 -0.401 -14.698 1.00 93.94 94 GLY A CA 1
ATOM 668 C C . GLY A 1 94 ? 11.019 0.324 -13.839 1.00 93.94 94 GLY A C 1
ATOM 669 O O . GLY A 1 94 ? 11.199 0.379 -12.621 1.00 93.94 94 GLY A O 1
ATOM 670 N N . LYS A 1 95 ? 9.956 0.874 -14.429 1.00 96.19 95 LYS A N 1
ATOM 671 C CA . LYS A 1 95 ? 8.841 1.517 -13.722 1.00 96.19 95 LYS A CA 1
ATOM 672 C C . LYS A 1 95 ? 7.590 0.649 -13.763 1.00 96.19 95 LYS A C 1
ATOM 674 O O . LYS A 1 95 ? 7.386 -0.116 -14.697 1.00 96.19 95 LYS A O 1
ATOM 679 N N . PHE A 1 96 ? 6.735 0.766 -12.753 1.00 95.62 96 PHE A N 1
ATOM 680 C CA . PHE A 1 96 ? 5.439 0.095 -12.773 1.00 95.62 96 PHE A CA 1
ATOM 681 C C . PHE A 1 96 ? 4.521 0.752 -13.810 1.00 95.62 96 PHE A C 1
ATOM 683 O O . PHE A 1 96 ? 4.364 1.981 -13.820 1.00 95.62 96 PHE A O 1
ATOM 690 N N . ASN A 1 97 ? 3.902 -0.070 -14.657 1.00 94.12 97 ASN A N 1
ATOM 691 C CA . ASN A 1 97 ? 3.093 0.372 -15.793 1.00 94.12 97 ASN A CA 1
ATOM 692 C C . ASN A 1 97 ? 2.043 1.409 -15.371 1.00 94.12 97 ASN A C 1
ATOM 694 O O . ASN A 1 97 ? 1.308 1.198 -14.408 1.00 94.12 97 ASN A O 1
ATOM 698 N N . ASN A 1 98 ? 1.953 2.514 -16.115 1.00 90.75 98 ASN A N 1
ATOM 699 C CA . ASN A 1 98 ? 0.978 3.596 -15.908 1.00 90.75 98 ASN A CA 1
ATOM 700 C C . ASN A 1 98 ? 1.057 4.318 -14.546 1.00 90.75 98 ASN A C 1
ATOM 702 O O . ASN A 1 98 ? 0.121 5.023 -14.183 1.00 90.75 98 ASN A O 1
ATOM 706 N N . THR A 1 99 ? 2.156 4.179 -13.794 1.00 92.62 99 THR A N 1
ATOM 707 C CA . THR A 1 99 ? 2.322 4.869 -12.496 1.00 92.62 99 THR A CA 1
ATOM 708 C C . THR A 1 99 ? 3.461 5.886 -12.473 1.00 92.62 99 THR A C 1
ATOM 710 O O . THR A 1 99 ? 3.477 6.776 -11.628 1.00 92.62 99 THR A O 1
ATOM 713 N N . GLY A 1 100 ? 4.464 5.731 -13.345 1.00 91.94 100 GLY A N 1
ATOM 714 C CA . GLY A 1 100 ? 5.706 6.508 -13.286 1.00 91.94 100 GLY A CA 1
ATOM 715 C C . GLY A 1 100 ? 6.629 6.168 -12.101 1.00 91.94 100 GLY A C 1
ATOM 716 O O . GLY A 1 100 ? 7.731 6.715 -12.030 1.00 91.94 100 GLY A O 1
ATOM 717 N N . VAL A 1 101 ? 6.226 5.256 -11.206 1.00 95.38 101 VAL A N 1
ATOM 718 C CA . VAL A 1 101 ? 6.974 4.845 -10.008 1.00 95.38 101 VAL A CA 1
ATOM 719 C C . VAL A 1 101 ? 8.020 3.795 -10.373 1.00 95.38 101 VAL A C 1
ATOM 721 O O . VAL A 1 101 ? 7.708 2.804 -11.028 1.00 95.38 101 VAL A O 1
ATOM 724 N N . SER A 1 102 ? 9.264 3.991 -9.931 1.00 96.19 102 SER A N 1
ATOM 725 C CA . SER A 1 102 ? 10.352 3.033 -10.157 1.00 96.19 102 SER A CA 1
ATOM 726 C C . SER A 1 102 ? 10.165 1.759 -9.330 1.00 96.19 102 SER A C 1
ATOM 728 O O . SER A 1 102 ? 9.764 1.807 -8.168 1.00 96.19 102 SER A O 1
ATOM 730 N N . LYS A 1 103 ? 10.580 0.608 -9.867 1.00 95.12 103 LYS A N 1
ATOM 731 C CA . LYS A 1 103 ? 10.663 -0.656 -9.114 1.00 95.12 103 LYS A CA 1
ATOM 732 C C . LYS A 1 103 ? 11.597 -0.570 -7.898 1.00 95.12 103 LYS A C 1
ATOM 734 O O . LYS A 1 103 ? 11.475 -1.36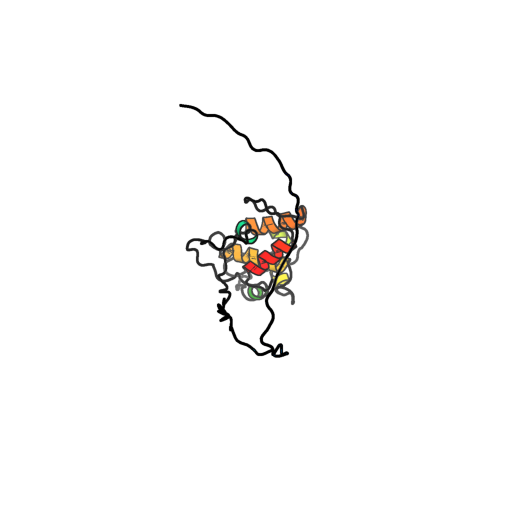5 -6.968 1.00 95.12 103 LYS A O 1
ATOM 739 N N . THR A 1 104 ? 12.533 0.384 -7.911 1.00 95.81 104 THR A N 1
ATOM 740 C CA . THR A 1 104 ? 13.489 0.653 -6.825 1.00 95.81 104 THR A CA 1
ATOM 741 C C . THR A 1 104 ? 12.956 1.611 -5.762 1.00 95.81 104 THR A C 1
ATOM 743 O O . THR A 1 104 ? 13.648 1.854 -4.777 1.00 95.81 104 THR A O 1
ATOM 746 N N . THR A 1 105 ? 11.744 2.151 -5.929 1.00 96.69 105 THR A N 1
ATOM 747 C CA . THR A 1 105 ? 11.107 2.994 -4.915 1.00 96.69 105 THR A CA 1
ATOM 748 C C . THR A 1 105 ? 10.970 2.212 -3.609 1.00 96.69 105 THR A C 1
ATOM 750 O O . THR A 1 105 ? 10.427 1.104 -3.585 1.00 96.69 105 THR A O 1
ATOM 753 N N . THR A 1 106 ? 11.507 2.782 -2.531 1.00 97.00 106 THR A N 1
ATOM 754 C CA . THR A 1 106 ? 11.497 2.177 -1.197 1.00 97.00 106 THR A CA 1
ATOM 755 C C . THR A 1 106 ? 10.198 2.480 -0.474 1.00 97.00 106 THR A C 1
ATOM 757 O O . THR A 1 106 ? 9.590 3.535 -0.680 1.00 97.00 106 THR A O 1
ATOM 760 N N . PHE A 1 107 ? 9.792 1.580 0.416 1.00 95.44 107 PHE A N 1
ATOM 761 C CA . PHE A 1 107 ? 8.594 1.752 1.221 1.00 95.44 107 PHE A CA 1
ATOM 762 C C . PHE A 1 107 ? 8.649 3.044 2.047 1.00 95.44 107 PHE A C 1
ATOM 764 O O . PHE A 1 107 ? 7.722 3.856 1.988 1.00 95.44 107 PHE A O 1
ATOM 771 N N . ALA A 1 108 ? 9.787 3.302 2.697 1.00 94.50 108 ALA A N 1
ATOM 772 C CA . ALA A 1 108 ? 10.014 4.507 3.484 1.00 94.50 108 ALA A CA 1
ATOM 773 C C . ALA A 1 108 ? 9.911 5.808 2.678 1.00 94.50 108 ALA A C 1
ATOM 775 O O . ALA A 1 108 ? 9.432 6.810 3.204 1.00 94.50 108 ALA A O 1
ATOM 776 N N . SER A 1 109 ? 10.295 5.816 1.397 1.00 95.44 109 SER A N 1
ATOM 777 C CA . SER A 1 109 ? 10.191 7.034 0.576 1.00 95.44 109 SER A CA 1
ATOM 778 C C . SER A 1 109 ? 8.743 7.481 0.343 1.00 95.44 109 SER A C 1
ATOM 780 O O . SER A 1 109 ? 8.477 8.672 0.202 1.00 95.44 109 SER A O 1
ATOM 782 N N . VAL A 1 110 ? 7.796 6.537 0.343 1.00 94.62 110 VAL A N 1
ATOM 783 C CA . VAL A 1 110 ? 6.375 6.802 0.083 1.00 94.62 110 VAL A CA 1
ATOM 784 C C . VAL A 1 110 ? 5.582 6.922 1.381 1.00 94.62 110 VAL A C 1
ATOM 786 O O . VAL A 1 110 ? 4.761 7.832 1.535 1.00 94.62 110 VAL A O 1
ATOM 789 N N . PHE A 1 111 ? 5.814 6.010 2.320 1.00 93.56 111 PHE A N 1
ATOM 790 C CA . PHE A 1 111 ? 5.029 5.884 3.546 1.00 93.56 111 PHE A CA 1
ATOM 791 C C . PHE A 1 111 ? 5.728 6.454 4.785 1.00 93.56 111 PHE A C 1
ATOM 793 O O . PHE A 1 111 ? 5.075 6.620 5.809 1.00 93.56 111 PHE A O 1
ATOM 800 N N . GLY A 1 112 ? 6.993 6.871 4.685 1.00 89.88 112 GLY A N 1
ATOM 801 C CA . GLY A 1 112 ? 7.809 7.267 5.835 1.00 89.88 112 GLY A CA 1
ATOM 802 C C . GLY A 1 112 ? 8.343 6.063 6.619 1.00 89.88 112 GLY A C 1
ATOM 803 O O . GLY A 1 112 ? 8.158 4.914 6.224 1.00 89.88 112 GLY A O 1
ATOM 804 N N . GLY A 1 113 ? 9.020 6.331 7.735 1.00 88.19 113 GLY A N 1
ATOM 805 C CA . GLY A 1 113 ? 9.636 5.295 8.569 1.00 88.19 113 GLY A CA 1
ATOM 806 C C . GLY A 1 113 ? 11.040 4.900 8.103 1.00 88.19 113 GLY A C 1
ATOM 807 O O . GLY A 1 113 ? 11.715 5.660 7.408 1.00 88.19 113 GLY A O 1
ATOM 808 N N . THR A 1 114 ? 11.496 3.719 8.522 1.00 89.38 114 THR A N 1
ATOM 809 C CA . THR A 1 114 ? 12.870 3.223 8.296 1.00 89.38 114 THR A CA 1
ATOM 810 C C . THR A 1 114 ? 12.950 2.051 7.317 1.00 89.38 114 THR A C 1
ATOM 812 O O . THR A 1 114 ? 14.045 1.580 7.014 1.00 89.38 114 THR A O 1
ATOM 815 N N . ASP A 1 115 ? 11.812 1.572 6.806 1.00 90.94 115 ASP A N 1
ATOM 816 C CA . ASP A 1 115 ? 11.762 0.406 5.926 1.00 90.94 115 ASP A CA 1
ATOM 817 C C . ASP A 1 115 ? 12.273 0.734 4.513 1.00 90.94 115 ASP A C 1
ATOM 819 O O . ASP A 1 115 ? 11.594 1.352 3.689 1.00 90.94 115 ASP A O 1
ATOM 823 N N . THR A 1 116 ? 13.492 0.295 4.218 1.00 94.56 116 THR A N 1
ATOM 824 C CA . THR A 1 116 ? 14.145 0.503 2.923 1.00 94.56 116 THR A CA 1
ATOM 825 C C . THR A 1 116 ? 13.800 -0.568 1.890 1.00 94.56 116 THR A C 1
ATOM 827 O O . THR A 1 116 ? 14.312 -0.508 0.769 1.00 94.56 116 THR A O 1
ATOM 830 N N . THR A 1 117 ? 12.925 -1.531 2.207 1.00 96.25 117 THR A N 1
ATOM 831 C CA . THR A 1 117 ? 12.493 -2.534 1.227 1.00 96.25 117 THR A CA 1
ATOM 832 C C . THR A 1 117 ? 11.813 -1.867 0.037 1.00 96.25 117 THR A C 1
ATOM 834 O O . THR A 1 117 ? 11.006 -0.946 0.172 1.00 96.25 117 THR A O 1
ATOM 837 N N . THR A 1 118 ? 12.177 -2.298 -1.168 1.00 96.88 118 THR A N 1
ATOM 838 C CA . THR A 1 118 ? 11.587 -1.755 -2.392 1.00 96.88 118 THR A CA 1
ATOM 839 C C . THR A 1 118 ? 10.204 -2.344 -2.626 1.00 96.88 118 THR A C 1
ATOM 841 O O . THR A 1 118 ? 9.930 -3.486 -2.249 1.00 96.88 118 THR A O 1
ATOM 844 N N . PHE A 1 119 ? 9.339 -1.602 -3.317 1.00 96.19 119 PHE A N 1
ATOM 845 C CA . PHE A 1 119 ? 8.029 -2.113 -3.735 1.00 96.19 119 PHE A CA 1
ATOM 846 C C . PHE A 1 119 ? 8.155 -3.434 -4.497 1.00 96.19 119 PHE A C 1
ATOM 848 O O . PHE A 1 119 ? 7.432 -4.386 -4.219 1.00 96.19 119 PHE A O 1
ATOM 855 N N . TYR A 1 120 ? 9.133 -3.535 -5.401 1.00 96.44 120 TYR A N 1
ATOM 856 C CA . TYR A 1 120 ? 9.359 -4.762 -6.158 1.00 96.44 120 TYR A CA 1
ATOM 857 C C . TYR A 1 120 ? 9.753 -5.950 -5.269 1.00 96.44 120 TYR A C 1
ATOM 859 O O . TYR A 1 120 ? 9.260 -7.057 -5.482 1.00 96.44 120 TYR A O 1
ATOM 867 N N . ALA A 1 121 ? 10.598 -5.733 -4.255 1.00 96.62 121 ALA A N 1
ATOM 868 C CA . ALA A 1 121 ? 10.962 -6.781 -3.304 1.00 96.62 121 ALA A CA 1
ATOM 869 C C . ALA A 1 121 ? 9.745 -7.255 -2.494 1.00 96.62 121 ALA A C 1
ATOM 871 O O . ALA A 1 121 ? 9.543 -8.461 -2.357 1.00 96.62 121 ALA A O 1
ATOM 872 N N . LEU A 1 122 ? 8.893 -6.327 -2.040 1.00 96.19 122 LEU A N 1
ATOM 873 C CA . LEU A 1 122 ? 7.646 -6.646 -1.335 1.00 96.19 122 LEU A CA 1
ATOM 874 C C . LEU A 1 122 ? 6.692 -7.483 -2.201 1.00 96.19 122 LEU A C 1
ATOM 876 O O . LEU A 1 122 ? 6.108 -8.451 -1.721 1.00 96.19 122 LEU A O 1
ATOM 880 N N . PHE A 1 123 ? 6.577 -7.170 -3.493 1.00 96.62 123 PHE A N 1
ATOM 881 C CA . PHE A 1 123 ? 5.752 -7.939 -4.434 1.00 96.62 123 PHE A CA 1
ATOM 882 C C . PHE A 1 123 ? 6.337 -9.310 -4.797 1.00 96.62 123 PHE A C 1
ATOM 884 O O . PHE A 1 123 ? 5.610 -10.181 -5.275 1.00 96.62 123 PHE A O 1
ATOM 891 N N . CYS A 1 124 ? 7.635 -9.522 -4.572 1.00 95.19 124 CYS A N 1
ATOM 892 C CA . CYS A 1 124 ? 8.295 -10.807 -4.792 1.00 95.19 124 CYS A CA 1
ATOM 893 C C . CYS A 1 124 ? 8.165 -11.780 -3.611 1.00 95.19 124 CYS A C 1
ATOM 895 O O . CYS A 1 124 ? 8.537 -12.944 -3.766 1.00 95.19 124 CYS A O 1
ATOM 897 N N . LEU A 1 125 ? 7.646 -11.338 -2.461 1.00 94.62 125 LEU A N 1
ATOM 898 C CA . LEU A 1 125 ? 7.406 -12.206 -1.309 1.00 94.62 125 LEU A CA 1
ATOM 899 C C . LEU A 1 125 ? 6.389 -13.302 -1.658 1.00 94.62 125 LEU A C 1
ATOM 901 O O . LEU A 1 125 ? 5.375 -13.050 -2.308 1.00 94.62 125 LEU A O 1
ATOM 905 N N . THR A 1 126 ? 6.605 -14.516 -1.152 1.00 92.75 126 THR A N 1
ATOM 906 C CA . THR A 1 126 ? 5.634 -15.621 -1.277 1.00 92.75 126 THR A CA 1
ATOM 907 C C . THR A 1 126 ? 4.295 -15.275 -0.621 1.00 92.75 126 THR A C 1
ATOM 909 O O . THR A 1 126 ? 3.236 -15.678 -1.094 1.00 92.75 126 THR A O 1
ATOM 912 N N . SER A 1 127 ? 4.339 -14.462 0.434 1.00 92.62 127 SER A N 1
ATOM 913 C CA . SER A 1 127 ? 3.189 -13.936 1.160 1.00 92.62 127 SER A CA 1
ATOM 914 C C . SER A 1 127 ? 2.730 -12.556 0.677 1.00 92.62 127 SER A C 1
ATOM 916 O O . SER A 1 127 ? 1.931 -11.935 1.369 1.00 92.62 127 SER A O 1
ATOM 918 N N . ALA A 1 128 ? 3.171 -12.057 -0.488 1.00 92.94 128 ALA A N 1
ATOM 919 C CA . ALA A 1 128 ? 2.905 -10.676 -0.919 1.00 92.94 128 ALA A CA 1
ATOM 920 C C . ALA A 1 128 ? 1.413 -10.287 -0.908 1.00 92.94 128 ALA A C 1
ATOM 922 O O . ALA A 1 128 ? 1.072 -9.162 -0.572 1.00 92.94 128 ALA A O 1
ATOM 923 N N . ASN A 1 129 ? 0.498 -11.211 -1.220 1.00 92.25 129 ASN A N 1
ATOM 924 C CA . ASN A 1 129 ? -0.946 -10.931 -1.176 1.00 92.25 129 ASN A CA 1
ATOM 925 C C . ASN A 1 129 ? -1.516 -10.832 0.257 1.00 92.25 129 ASN A C 1
ATOM 927 O O . ASN A 1 129 ? -2.645 -10.393 0.437 1.00 92.25 129 ASN A O 1
ATOM 931 N N . ASN A 1 130 ? -0.765 -11.247 1.275 1.00 92.00 130 ASN A N 1
ATOM 932 C CA . ASN A 1 130 ? -1.153 -11.177 2.685 1.00 92.00 130 ASN A CA 1
ATOM 933 C C . ASN A 1 130 ? -0.270 -10.219 3.501 1.00 92.00 130 ASN A C 1
ATOM 935 O O . ASN A 1 130 ? -0.636 -9.865 4.619 1.00 92.00 130 ASN A O 1
ATOM 939 N N . ASP A 1 131 ? 0.878 -9.794 2.968 1.00 93.75 131 ASP A N 1
ATOM 940 C CA . ASP A 1 131 ? 1.752 -8.824 3.622 1.00 93.75 131 ASP A CA 1
ATOM 941 C C . ASP A 1 131 ? 1.128 -7.421 3.566 1.00 93.75 131 ASP A C 1
ATOM 943 O O . ASP A 1 131 ? 0.755 -6.912 2.507 1.00 93.75 131 ASP A O 1
ATOM 947 N N . ALA A 1 132 ? 1.017 -6.778 4.729 1.00 92.69 132 ALA A N 1
ATOM 948 C CA . ALA A 1 132 ? 0.378 -5.473 4.855 1.00 92.69 132 ALA A CA 1
ATOM 949 C C . ALA A 1 132 ? 1.084 -4.379 4.035 1.00 92.69 132 ALA A C 1
ATOM 951 O O . ALA A 1 132 ? 0.413 -3.510 3.479 1.00 92.69 132 ALA A O 1
ATOM 952 N N . ARG A 1 133 ? 2.421 -4.412 3.944 1.00 94.06 133 ARG A N 1
ATOM 953 C CA . ARG A 1 133 ? 3.211 -3.413 3.205 1.00 94.06 133 ARG A CA 1
ATOM 954 C C . ARG A 1 133 ? 3.057 -3.620 1.710 1.00 94.06 133 ARG A C 1
ATOM 956 O O . ARG A 1 133 ? 2.847 -2.655 0.981 1.00 94.06 133 ARG A O 1
ATOM 963 N N . ALA A 1 134 ? 3.099 -4.871 1.262 1.00 95.38 134 ALA A N 1
ATOM 964 C CA . ALA A 1 134 ? 2.839 -5.220 -0.128 1.00 95.38 134 ALA A CA 1
ATOM 965 C C . ALA A 1 134 ? 1.412 -4.812 -0.546 1.00 95.38 134 ALA A C 1
ATOM 967 O O . ALA A 1 134 ? 1.229 -4.218 -1.606 1.00 95.38 134 ALA A O 1
ATOM 968 N N . LEU A 1 135 ? 0.407 -5.026 0.308 1.00 94.56 135 LEU A N 1
ATOM 969 C CA . LEU A 1 135 ? -0.958 -4.542 0.074 1.00 94.56 135 LEU A CA 1
ATOM 970 C C . LEU A 1 135 ? -1.023 -3.013 -0.015 1.00 94.56 135 LEU A C 1
ATOM 972 O O . LEU A 1 135 ? -1.600 -2.482 -0.962 1.00 94.56 135 LEU A O 1
ATOM 976 N N . ALA A 1 136 ? -0.397 -2.298 0.921 1.00 94.50 136 ALA A N 1
ATOM 977 C CA . ALA A 1 136 ? -0.367 -0.837 0.906 1.00 94.50 136 ALA A CA 1
ATOM 978 C C . ALA A 1 136 ? 0.322 -0.277 -0.345 1.00 94.50 136 ALA A C 1
ATOM 980 O O . ALA A 1 136 ? -0.206 0.637 -0.976 1.00 94.50 136 ALA A O 1
ATOM 981 N N . ALA A 1 137 ? 1.460 -0.852 -0.743 1.00 95.94 137 ALA A N 1
ATOM 982 C CA . ALA A 1 137 ? 2.172 -0.474 -1.959 1.00 95.94 137 ALA A CA 1
ATOM 983 C C . ALA A 1 137 ? 1.332 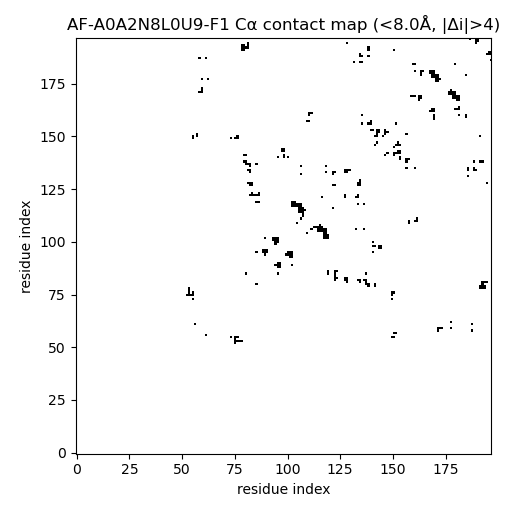-0.742 -3.220 1.00 95.94 137 ALA A C 1
ATOM 985 O O . ALA A 1 137 ? 1.256 0.115 -4.096 1.00 95.94 137 ALA A O 1
ATOM 986 N N . ALA A 1 138 ? 0.647 -1.887 -3.300 1.00 95.06 138 ALA A N 1
ATOM 987 C CA . ALA A 1 138 ? -0.220 -2.219 -4.431 1.00 95.06 138 ALA A CA 1
ATOM 988 C C . ALA A 1 138 ? -1.408 -1.253 -4.556 1.00 95.06 138 ALA A C 1
ATOM 990 O O . ALA A 1 138 ? -1.696 -0.756 -5.644 1.00 95.06 138 ALA A O 1
ATOM 991 N N . VAL A 1 139 ? -2.069 -0.943 -3.436 1.00 93.38 139 VAL A N 1
ATOM 992 C CA . VAL A 1 139 ? -3.170 0.031 -3.378 1.00 93.38 139 VAL A CA 1
ATOM 993 C C . VAL A 1 139 ? -2.663 1.434 -3.727 1.00 93.38 139 VAL A C 1
ATOM 995 O O . VAL A 1 139 ? -3.316 2.152 -4.479 1.00 93.38 139 VAL A O 1
ATOM 998 N N . TYR A 1 140 ? -1.475 1.822 -3.265 1.00 94.81 140 TYR A N 1
ATOM 999 C CA . TYR A 1 140 ? -0.853 3.091 -3.642 1.00 94.81 140 TYR A CA 1
ATOM 1000 C C . TYR A 1 140 ? -0.600 3.181 -5.153 1.00 94.81 140 TYR A C 1
ATOM 1002 O O . TYR A 1 140 ? -1.022 4.147 -5.784 1.00 94.81 140 TYR A O 1
ATOM 1010 N N . LEU A 1 141 ? 0.004 2.164 -5.771 1.00 94.69 141 LEU A N 1
ATOM 1011 C CA . LEU A 1 141 ? 0.216 2.150 -7.222 1.00 94.69 141 LEU A CA 1
ATOM 1012 C C . LEU A 1 141 ? -1.114 2.201 -7.983 1.00 94.69 141 LEU A C 1
ATOM 1014 O O . LEU A 1 141 ? -1.268 2.993 -8.910 1.00 94.69 141 LEU A O 1
ATOM 1018 N N . GLN A 1 142 ? -2.113 1.437 -7.537 1.00 92.44 142 GLN A N 1
ATOM 1019 C CA . GLN A 1 142 ? -3.441 1.450 -8.144 1.00 92.44 142 GLN A CA 1
ATOM 1020 C C . GLN A 1 142 ? -4.142 2.811 -8.009 1.00 92.44 142 GLN A C 1
ATOM 1022 O O . GLN A 1 142 ? -4.860 3.219 -8.922 1.00 92.44 142 GLN A O 1
ATOM 1027 N N . SER A 1 143 ? -3.912 3.531 -6.908 1.00 90.75 143 SER A N 1
ATOM 1028 C CA . SER A 1 143 ? -4.438 4.885 -6.704 1.00 90.75 143 SER A CA 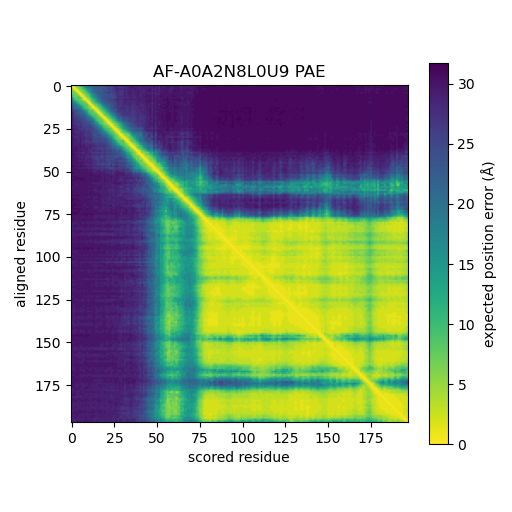1
ATOM 1029 C C . SER A 1 143 ? -3.829 5.924 -7.642 1.00 90.75 143 SER A C 1
ATOM 1031 O O . SER A 1 143 ? -4.462 6.941 -7.898 1.00 90.75 143 SER A O 1
ATOM 1033 N N . ILE A 1 144 ? -2.638 5.677 -8.189 1.00 91.88 144 ILE A N 1
ATOM 1034 C CA . ILE A 1 144 ? -2.062 6.536 -9.231 1.00 91.88 144 ILE A CA 1
ATOM 1035 C C . ILE A 1 144 ? -2.763 6.271 -10.566 1.00 91.88 144 ILE A C 1
ATOM 1037 O O . ILE A 1 144 ? -3.076 7.211 -11.288 1.00 91.88 144 ILE A O 1
ATOM 1041 N N . VAL A 1 145 ? -3.060 5.003 -10.866 1.00 89.12 145 VAL A N 1
ATOM 1042 C CA . VAL A 1 145 ? -3.729 4.614 -12.117 1.00 89.12 145 VAL A CA 1
ATOM 1043 C C . VAL A 1 145 ? -5.195 5.069 -12.143 1.00 89.12 145 VAL A C 1
ATOM 1045 O O . VAL A 1 145 ? -5.641 5.611 -13.147 1.00 89.12 145 VAL A O 1
ATOM 1048 N N . ASN A 1 146 ? -5.941 4.865 -11.046 1.00 83.94 146 ASN A N 1
ATOM 1049 C CA . ASN A 1 146 ? -7.407 5.028 -10.997 1.00 83.94 146 ASN A CA 1
ATOM 1050 C C . ASN A 1 146 ? -7.911 5.946 -9.858 1.00 83.94 146 ASN A C 1
ATOM 1052 O O . ASN A 1 146 ? -9.090 5.892 -9.487 1.00 83.94 146 ASN A O 1
ATOM 1056 N N . GLY A 1 147 ? -7.038 6.752 -9.249 1.00 77.94 147 GLY A N 1
ATOM 1057 C CA . GLY A 1 147 ? -7.393 7.602 -8.110 1.00 77.94 147 GLY A CA 1
ATOM 1058 C C . GLY A 1 147 ? -8.476 8.629 -8.435 1.00 77.94 147 GLY A C 1
ATOM 1059 O O . GLY A 1 147 ? -8.451 9.271 -9.480 1.00 77.94 147 GLY A O 1
ATOM 1060 N N . GLY A 1 148 ? -9.426 8.798 -7.514 1.00 65.94 148 GLY A N 1
ATOM 1061 C CA . GLY A 1 148 ? -10.420 9.877 -7.548 1.00 65.94 148 GLY A CA 1
ATOM 1062 C C . GLY A 1 148 ? -11.724 9.586 -8.280 1.00 65.94 148 GLY A C 1
ATOM 1063 O O . GLY A 1 148 ? -12.711 10.266 -8.018 1.00 65.94 148 GLY A O 1
ATOM 1064 N N . TYR A 1 149 ? -11.768 8.544 -9.109 1.00 63.34 149 TYR A N 1
ATOM 1065 C CA . TYR A 1 149 ? -13.007 8.101 -9.755 1.00 63.34 149 TYR A CA 1
ATOM 1066 C C . TYR A 1 149 ? -13.654 6.930 -9.007 1.00 63.34 149 TYR A C 1
ATOM 1068 O O . TYR A 1 149 ? -14.805 7.008 -8.591 1.00 63.34 149 TYR A O 1
ATOM 1076 N N . GLN A 1 150 ? -12.908 5.838 -8.822 1.00 69.00 150 GLN A N 1
ATOM 1077 C CA . GLN A 1 150 ? -13.418 4.564 -8.280 1.00 69.00 150 GLN A CA 1
ATOM 1078 C C . GLN A 1 150 ? -12.467 3.933 -7.249 1.00 69.00 150 GLN A C 1
ATOM 1080 O O . GLN A 1 150 ? -12.742 2.861 -6.714 1.00 69.00 150 GLN A O 1
ATOM 1085 N N . PHE A 1 151 ? -11.344 4.596 -6.965 1.00 79.50 151 PHE A N 1
ATOM 1086 C CA . PHE A 1 151 ? -10.302 4.138 -6.053 1.00 79.50 151 PHE A CA 1
ATOM 1087 C C . PHE A 1 151 ? -9.880 5.295 -5.129 1.00 79.50 151 PHE A C 1
ATOM 1089 O O . PHE A 1 151 ? -9.902 6.453 -5.571 1.00 79.50 151 PHE A O 1
ATOM 1096 N N . PRO A 1 152 ? -9.513 5.041 -3.855 1.00 83.12 152 PRO A N 1
ATOM 1097 C CA . PRO A 1 152 ? -9.029 6.096 -2.965 1.00 83.12 152 PRO A CA 1
ATOM 1098 C C . PRO A 1 152 ? -7.833 6.837 -3.567 1.00 83.12 152 PRO A C 1
ATOM 1100 O O . PRO A 1 152 ? -7.001 6.234 -4.238 1.00 83.12 152 PRO A O 1
ATOM 1103 N N . TYR A 1 153 ? -7.730 8.138 -3.291 1.00 87.12 153 TYR A N 1
ATOM 1104 C CA . TYR A 1 153 ? -6.567 8.936 -3.675 1.00 87.12 153 TYR A CA 1
ATOM 1105 C C . TYR A 1 153 ? -5.291 8.443 -2.988 1.00 87.12 153 TYR A C 1
ATOM 1107 O O . TYR A 1 153 ? -5.311 8.010 -1.835 1.00 87.12 153 TYR A O 1
ATOM 1115 N N . MET A 1 154 ? -4.163 8.622 -3.668 1.00 89.69 154 MET A N 1
ATOM 1116 C CA . MET A 1 154 ? -2.828 8.296 -3.168 1.00 89.69 154 MET A CA 1
ATOM 1117 C C . MET A 1 154 ? -2.538 8.888 -1.780 1.00 89.69 154 MET A C 1
ATOM 1119 O O . MET A 1 154 ? -2.078 8.185 -0.878 1.00 89.69 154 MET A O 1
ATOM 1123 N N . SER A 1 155 ? -2.888 10.161 -1.579 1.00 89.50 155 SER A N 1
ATOM 1124 C CA . SER A 1 155 ? -2.713 10.866 -0.305 1.00 89.50 155 SER A CA 1
ATOM 1125 C C . SER A 1 155 ? -3.530 10.249 0.832 1.00 89.50 155 SER A C 1
ATOM 1127 O O . SER A 1 155 ? -3.063 10.194 1.969 1.00 89.50 155 SER A O 1
ATOM 1129 N N . LEU A 1 156 ? -4.725 9.729 0.536 1.00 87.88 156 LEU A N 1
ATOM 1130 C CA . LEU A 1 156 ? -5.563 9.044 1.515 1.00 87.88 156 LEU A CA 1
ATOM 1131 C C . LEU A 1 156 ? -4.939 7.709 1.929 1.00 87.88 156 LEU A C 1
ATOM 1133 O O . LEU A 1 156 ? -4.875 7.422 3.120 1.00 87.88 156 LEU A O 1
ATOM 1137 N N . VAL A 1 157 ? -4.428 6.927 0.975 1.00 90.81 157 VAL A N 1
ATOM 1138 C CA . VAL A 1 157 ? -3.746 5.650 1.255 1.00 90.81 157 VAL A CA 1
ATOM 1139 C C . VAL A 1 157 ? -2.518 5.879 2.139 1.00 90.81 157 VAL A C 1
ATOM 1141 O O . VAL A 1 157 ? -2.340 5.192 3.147 1.00 90.81 157 VAL A O 1
ATOM 1144 N N . GLN A 1 158 ? -1.708 6.893 1.817 1.00 92.69 158 GLN A N 1
ATOM 1145 C CA . GLN A 1 158 ? -0.560 7.288 2.637 1.00 92.69 158 GLN A CA 1
ATOM 1146 C C . GLN A 1 158 ? -0.982 7.727 4.041 1.00 92.69 158 GLN A C 1
ATOM 1148 O O . GLN A 1 158 ? -0.365 7.308 5.019 1.00 92.69 158 GLN A O 1
ATOM 1153 N N . LYS A 1 159 ? -2.041 8.537 4.158 1.00 89.88 159 LYS A N 1
ATOM 1154 C CA . LYS A 1 159 ? -2.568 8.995 5.450 1.00 89.88 159 LYS A CA 1
ATOM 1155 C C . LYS A 1 159 ? -3.071 7.830 6.302 1.00 89.88 159 LYS A C 1
ATOM 1157 O O . LYS A 1 159 ? -2.705 7.735 7.464 1.00 89.88 159 LYS A O 1
ATOM 1162 N N . MET A 1 160 ? -3.855 6.914 5.729 1.00 88.50 160 MET A N 1
ATOM 1163 C CA . MET A 1 160 ? -4.358 5.726 6.434 1.00 88.50 160 MET A CA 1
ATOM 1164 C C . MET A 1 160 ? -3.218 4.876 6.994 1.00 88.50 160 MET A C 1
ATOM 1166 O O . MET A 1 160 ? -3.288 4.406 8.130 1.00 88.50 160 MET A O 1
ATOM 1170 N N . TRP A 1 161 ? -2.149 4.707 6.215 1.00 91.44 161 TRP A N 1
ATOM 1171 C CA . TRP A 1 161 ? -0.975 3.973 6.665 1.00 91.44 161 TRP A CA 1
ATOM 1172 C C . TRP A 1 161 ? -0.216 4.702 7.778 1.00 91.44 161 TRP A C 1
ATOM 1174 O O . TRP A 1 161 ? 0.039 4.104 8.821 1.00 91.44 161 TRP A O 1
ATOM 1184 N N . LYS A 1 162 ? 0.113 5.983 7.575 1.00 90.31 162 LYS A N 1
ATOM 1185 C CA . LYS A 1 162 ? 0.896 6.789 8.525 1.00 90.31 162 LYS A CA 1
ATOM 1186 C C . LYS A 1 162 ? 0.173 6.998 9.849 1.00 90.31 162 LYS A C 1
ATOM 1188 O O . LYS A 1 162 ? 0.784 6.842 10.900 1.00 90.31 162 LYS A O 1
ATOM 1193 N N . ASP A 1 163 ? -1.123 7.293 9.810 1.00 87.50 163 ASP A N 1
ATOM 1194 C CA . ASP A 1 163 ? -1.921 7.486 11.021 1.00 87.50 163 ASP A CA 1
ATOM 1195 C C . ASP A 1 163 ? -1.984 6.181 11.827 1.00 87.50 163 ASP A C 1
ATOM 1197 O O . ASP A 1 163 ? -1.756 6.178 13.032 1.00 87.50 163 ASP A O 1
ATOM 1201 N N . THR A 1 164 ? -2.204 5.037 11.168 1.00 86.50 164 THR A N 1
ATOM 1202 C CA . THR A 1 164 ? -2.222 3.745 11.877 1.00 86.50 164 THR A CA 1
ATOM 1203 C C . THR A 1 164 ? -0.857 3.302 12.397 1.00 86.50 164 THR A C 1
ATOM 1205 O O . THR A 1 164 ? -0.814 2.535 13.352 1.00 86.50 164 THR A O 1
ATOM 1208 N N . GLU A 1 165 ? 0.243 3.771 11.810 1.00 83.62 165 GLU A N 1
ATOM 1209 C CA . GLU A 1 165 ? 1.600 3.499 12.295 1.00 83.62 165 GLU A CA 1
ATOM 1210 C C . GLU A 1 165 ? 2.000 4.421 13.457 1.00 83.62 165 GLU A C 1
ATOM 1212 O O . GLU A 1 165 ? 2.589 3.957 14.428 1.00 83.62 165 GLU A O 1
ATOM 1217 N N . GLY A 1 166 ? 1.646 5.707 13.390 1.00 79.31 166 GLY A N 1
ATOM 1218 C CA . GLY A 1 166 ? 1.993 6.692 14.415 1.00 79.31 166 GLY A CA 1
ATOM 1219 C C . GLY A 1 166 ? 1.036 6.704 15.609 1.00 79.31 166 GLY A C 1
ATOM 1220 O O . GLY A 1 166 ? 1.454 6.496 16.744 1.00 79.31 166 GLY A O 1
ATOM 1221 N N . SER A 1 167 ? -0.253 6.965 15.370 1.00 75.75 167 SER A N 1
ATOM 1222 C CA . SER A 1 167 ? -1.270 7.088 16.431 1.00 75.75 167 SER A CA 1
ATOM 1223 C C . SER A 1 167 ? -1.998 5.773 16.726 1.00 75.75 167 SER A C 1
ATOM 1225 O O . SER A 1 167 ? -2.826 5.708 17.637 1.00 75.75 167 SER A O 1
ATOM 1227 N N .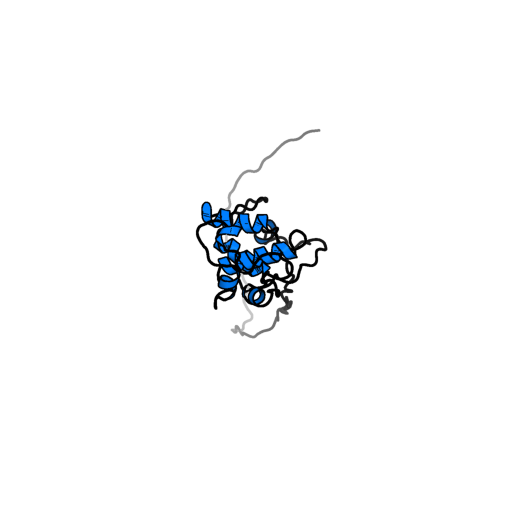 GLY A 1 168 ? -1.740 4.725 15.938 1.00 81.62 168 GLY A N 1
ATOM 1228 C CA . GLY A 1 168 ? -2.423 3.433 16.031 1.00 81.62 168 GLY A CA 1
ATOM 1229 C C . GLY A 1 168 ? -3.826 3.420 15.416 1.00 81.62 168 GLY A C 1
ATOM 1230 O O . GLY A 1 168 ? -4.443 2.355 15.327 1.00 81.62 168 GLY A O 1
ATOM 1231 N N . ARG A 1 169 ? -4.358 4.579 14.993 1.00 84.00 169 ARG A N 1
ATOM 1232 C CA . ARG A 1 169 ? -5.739 4.711 14.509 1.00 84.00 169 ARG A CA 1
ATOM 1233 C C . ARG A 1 169 ? -5.853 5.736 13.388 1.00 84.00 169 ARG A C 1
ATOM 1235 O O . ARG A 1 169 ? -5.404 6.869 13.511 1.00 84.00 169 ARG A O 1
ATOM 1242 N N . PHE A 1 170 ? -6.563 5.368 12.331 1.00 82.62 170 PHE A N 1
ATOM 1243 C CA . PHE A 1 170 ? -7.030 6.299 11.312 1.00 82.62 170 PHE A CA 1
ATOM 1244 C C . PHE A 1 170 ? -8.473 6.711 11.610 1.00 82.62 170 PHE A C 1
ATOM 1246 O O . PHE A 1 170 ? -9.345 5.858 11.756 1.00 82.62 170 PHE A O 1
ATOM 1253 N N . THR A 1 171 ? -8.749 8.010 11.675 1.00 78.56 171 THR A N 1
ATOM 1254 C CA . THR A 1 171 ? -10.114 8.519 11.862 1.00 78.56 171 THR A CA 1
ATOM 1255 C C . THR A 1 171 ? -10.706 8.887 10.508 1.00 78.56 171 THR A C 1
ATOM 1257 O O . THR A 1 171 ? -10.245 9.831 9.860 1.00 78.56 171 THR A O 1
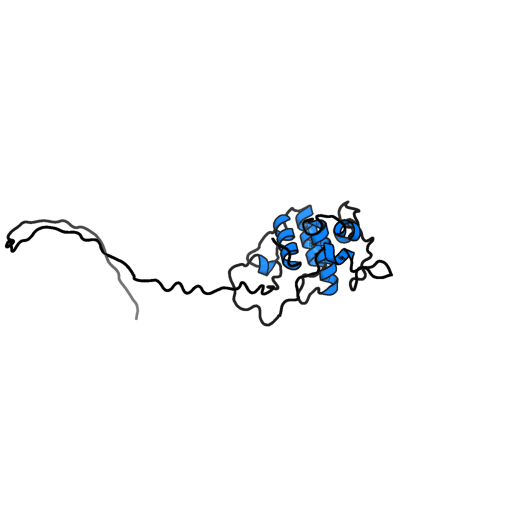ATOM 1260 N N . ALA A 1 172 ? -11.729 8.147 10.075 1.00 67.75 172 ALA A N 1
ATOM 1261 C CA . ALA A 1 172 ? -12.476 8.491 8.874 1.00 67.75 172 ALA A CA 1
ATOM 1262 C C . ALA A 1 172 ? -13.313 9.749 9.150 1.00 67.75 172 ALA A C 1
ATOM 1264 O O . ALA A 1 172 ? -14.070 9.805 10.119 1.00 67.75 172 ALA A O 1
ATOM 1265 N N . VAL A 1 173 ? -13.163 10.770 8.305 1.00 60.56 173 VAL A N 1
ATOM 1266 C CA . VAL A 1 173 ? -13.839 12.067 8.458 1.00 60.56 173 VAL A CA 1
ATOM 1267 C C . VAL A 1 173 ? -15.277 11.969 7.939 1.00 60.56 173 VAL A C 1
ATOM 1269 O O . VAL A 1 173 ? -15.635 12.578 6.937 1.00 60.56 173 VAL A O 1
ATOM 1272 N N . THR A 1 174 ? -16.101 11.142 8.578 1.00 57.12 174 THR A N 1
ATOM 1273 C CA . THR A 1 174 ? -17.539 11.027 8.296 1.00 57.12 174 THR A CA 1
ATOM 1274 C C . THR A 1 174 ? -18.323 10.809 9.576 1.00 57.12 174 THR A C 1
ATOM 1276 O O . THR A 1 174 ? -17.766 10.319 10.548 1.00 57.12 174 THR A O 1
ATOM 1279 N N . ALA A 1 175 ? -19.603 11.185 9.586 1.00 45.47 175 ALA A N 1
ATOM 1280 C CA . ALA A 1 175 ? -20.515 10.924 10.695 1.00 45.47 175 ALA A CA 1
ATOM 1281 C C . ALA A 1 175 ? -21.268 9.592 10.468 1.00 45.47 175 ALA A C 1
ATOM 1283 O O . ALA A 1 175 ? -21.820 9.416 9.380 1.00 45.47 175 ALA A O 1
ATOM 1284 N N . PRO A 1 176 ? -21.335 8.672 11.453 1.00 56.88 176 PRO A N 1
ATOM 1285 C CA . PRO A 1 176 ? -20.624 8.696 12.733 1.00 56.88 176 PRO A CA 1
ATOM 1286 C C . PRO A 1 176 ? -19.108 8.543 12.543 1.00 56.88 176 PRO A C 1
ATOM 1288 O O . PRO A 1 176 ? -18.664 7.839 11.638 1.00 56.88 176 PRO A O 1
ATOM 1291 N N . VAL A 1 177 ? -18.324 9.207 13.401 1.00 66.88 177 VAL A N 1
ATOM 1292 C CA . VAL A 1 177 ? -16.856 9.141 13.362 1.00 66.88 177 VAL A CA 1
ATOM 1293 C C . VAL A 1 177 ? -16.430 7.716 13.669 1.00 66.88 177 VAL A C 1
ATOM 1295 O O . VAL A 1 177 ? -16.606 7.244 14.792 1.00 66.88 177 VAL A O 1
ATOM 1298 N N . VAL A 1 178 ? -15.859 7.034 12.676 1.00 72.81 178 VAL A N 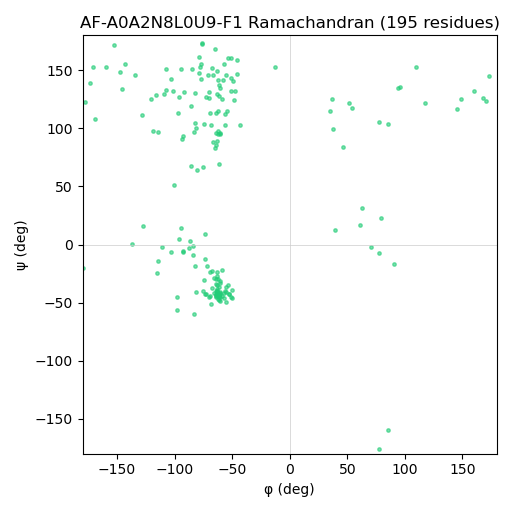1
ATOM 1299 C CA . VAL A 1 178 ? -15.321 5.688 12.868 1.00 72.81 178 VAL A CA 1
ATOM 1300 C C . VAL A 1 178 ? -13.804 5.725 12.848 1.00 72.81 178 VAL A C 1
ATOM 1302 O O . VAL A 1 178 ? -13.181 6.359 11.994 1.00 72.81 178 VAL A O 1
ATOM 1305 N N . THR A 1 179 ? -13.214 5.049 13.831 1.00 81.19 179 THR A N 1
ATOM 1306 C CA . THR A 1 179 ? -11.765 4.882 13.933 1.00 81.19 179 THR A CA 1
ATOM 1307 C C . THR A 1 179 ? -11.389 3.495 13.452 1.00 81.19 179 THR A C 1
ATOM 1309 O O . THR A 1 179 ? -12.016 2.511 13.835 1.00 81.19 179 THR A O 1
ATOM 1312 N N . TRP A 1 180 ? -10.383 3.431 12.596 1.00 83.31 180 TRP A N 1
ATOM 1313 C CA . TRP A 1 180 ? -9.876 2.210 11.995 1.00 83.31 180 TRP A CA 1
ATOM 1314 C C . TRP A 1 180 ? -8.512 1.900 12.578 1.00 83.31 180 TRP A C 1
ATOM 1316 O O . TRP A 1 180 ? -7.625 2.756 12.602 1.00 83.31 180 TRP A O 1
ATOM 1326 N N . THR A 1 181 ? -8.340 0.672 13.042 1.00 89.25 181 THR A N 1
ATOM 1327 C CA . THR A 1 181 ? -7.033 0.144 13.419 1.00 89.25 181 THR A CA 1
ATOM 1328 C C . THR A 1 181 ? -6.229 -0.214 12.172 1.00 89.25 181 THR A C 1
ATOM 1330 O O . THR A 1 181 ? -6.732 -0.228 11.044 1.00 89.25 181 THR A O 1
ATOM 1333 N N . ARG A 1 182 ? -4.958 -0.572 12.369 1.00 87.81 182 ARG A N 1
ATOM 1334 C CA . ARG A 1 182 ? -4.134 -1.110 11.287 1.00 87.81 182 ARG A CA 1
ATOM 1335 C C . ARG A 1 182 ? -4.754 -2.344 10.625 1.00 87.81 182 ARG A C 1
ATOM 1337 O O . ARG A 1 182 ? -4.686 -2.470 9.405 1.00 87.81 182 ARG A O 1
ATOM 1344 N N . ALA A 1 183 ? -5.359 -3.234 11.408 1.00 88.12 183 ALA A N 1
ATOM 1345 C CA . ALA A 1 183 ? -5.995 -4.435 10.878 1.00 88.12 183 ALA A CA 1
ATOM 1346 C C . ALA A 1 183 ? -7.163 -4.079 9.945 1.00 88.12 183 ALA A C 1
ATOM 1348 O O . ALA A 1 183 ? -7.239 -4.612 8.840 1.00 88.12 183 ALA A O 1
ATOM 1349 N N . ASP A 1 184 ? -7.993 -3.108 10.332 1.00 86.94 184 ASP A N 1
ATOM 1350 C CA . ASP A 1 184 ? -9.132 -2.648 9.524 1.00 86.94 184 ASP A CA 1
ATOM 1351 C C . ASP A 1 184 ? -8.676 -2.037 8.192 1.00 86.94 184 ASP A C 1
ATOM 1353 O O . ASP A 1 184 ? -9.251 -2.311 7.138 1.00 86.94 184 ASP A O 1
ATOM 1357 N N . VAL A 1 185 ? -7.585 -1.261 8.213 1.00 87.31 185 VAL A N 1
ATOM 1358 C CA . VAL A 1 185 ? -6.971 -0.710 6.994 1.00 87.31 185 VAL A CA 1
ATOM 1359 C C . VAL A 1 185 ? -6.468 -1.824 6.071 1.00 87.31 185 VAL A C 1
ATOM 1361 O O . VAL A 1 185 ? -6.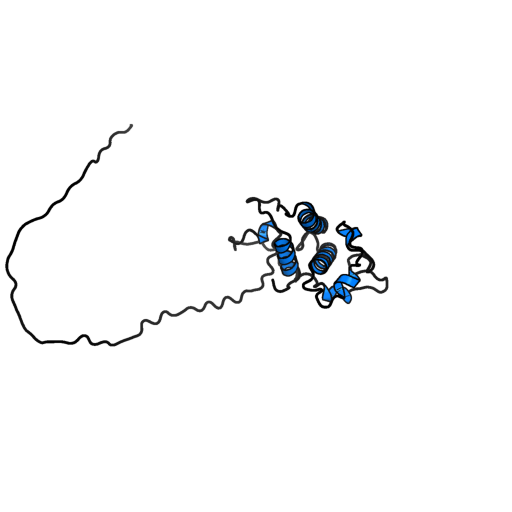685 -1.760 4.862 1.00 87.31 185 VAL A O 1
ATOM 1364 N N . VAL A 1 186 ? -5.831 -2.865 6.613 1.00 90.44 186 VAL A N 1
ATOM 1365 C CA . VAL A 1 186 ? -5.353 -4.010 5.816 1.00 90.44 186 VAL A CA 1
ATOM 1366 C C . VAL A 1 186 ? -6.520 -4.796 5.218 1.00 90.44 186 VAL A C 1
ATOM 1368 O O . VAL A 1 186 ? -6.471 -5.158 4.043 1.00 90.44 186 VAL A O 1
ATOM 1371 N N . VAL A 1 187 ? -7.589 -5.015 5.986 1.00 87.50 187 VAL A N 1
ATOM 1372 C CA . VAL A 1 187 ? -8.834 -5.630 5.500 1.00 87.50 187 VAL A CA 1
ATOM 1373 C C . VAL A 1 187 ? -9.431 -4.815 4.353 1.00 87.50 187 VAL A C 1
ATOM 1375 O O . VAL A 1 187 ? -9.793 -5.366 3.313 1.00 87.50 187 VAL A O 1
ATOM 1378 N N . TYR A 1 188 ? -9.458 -3.493 4.493 1.00 85.50 188 TYR A N 1
ATOM 1379 C CA . TYR A 1 188 ? -9.904 -2.601 3.432 1.00 85.50 188 TYR A CA 1
ATOM 1380 C C . TYR A 1 188 ? -9.002 -2.667 2.184 1.00 85.50 188 TYR A C 1
ATOM 1382 O O . TYR A 1 188 ? -9.495 -2.674 1.058 1.00 85.50 188 TYR A O 1
ATOM 1390 N N . PHE A 1 189 ? -7.683 -2.794 2.339 1.00 90.19 189 PHE A N 1
ATOM 1391 C CA . PHE A 1 189 ? -6.771 -2.975 1.201 1.00 90.19 189 PHE A CA 1
ATOM 1392 C C . PHE A 1 189 ? -6.959 -4.322 0.491 1.00 90.19 189 PHE A C 1
ATOM 1394 O O . PHE A 1 189 ? -6.911 -4.380 -0.742 1.00 90.19 189 PHE A O 1
ATOM 1401 N N . LYS A 1 190 ? -7.234 -5.397 1.238 1.00 88.62 190 LYS A N 1
ATOM 1402 C CA . LYS A 1 190 ? -7.626 -6.690 0.657 1.00 88.62 190 LYS A CA 1
ATOM 1403 C C . LYS A 1 190 ? -8.926 -6.569 -0.137 1.00 88.62 190 LYS A C 1
ATOM 1405 O O . LYS A 1 190 ? -8.985 -7.028 -1.274 1.00 88.62 190 LYS A O 1
ATOM 1410 N N . TYR A 1 191 ? -9.921 -5.879 0.420 1.00 84.69 191 TYR A N 1
ATOM 1411 C CA . TYR A 1 191 ? -11.177 -5.589 -0.267 1.00 84.69 191 TYR A CA 1
ATOM 1412 C C . TYR A 1 191 ? -10.944 -4.866 -1.604 1.00 84.69 191 TYR A C 1
ATOM 1414 O O . TYR A 1 191 ? -11.423 -5.313 -2.646 1.00 84.69 191 TYR A O 1
ATOM 1422 N N . LEU A 1 192 ? -10.139 -3.798 -1.598 1.00 85.44 192 LEU A N 1
ATOM 1423 C CA . LEU A 1 192 ? -9.828 -3.014 -2.797 1.00 85.44 192 LEU A CA 1
ATOM 1424 C C . LEU A 1 192 ? -9.105 -3.811 -3.887 1.00 85.44 192 LEU A C 1
ATOM 1426 O O . LEU A 1 192 ? -9.257 -3.497 -5.064 1.00 85.44 192 LEU A O 1
ATOM 1430 N N . THR A 1 193 ? -8.325 -4.824 -3.514 1.00 85.56 193 THR A N 1
ATOM 1431 C CA . THR A 1 193 ? -7.563 -5.678 -4.444 1.00 85.56 193 THR A CA 1
ATOM 1432 C C . THR A 1 193 ? -8.285 -6.985 -4.796 1.00 85.56 193 THR A C 1
ATOM 1434 O O . THR A 1 193 ? -7.733 -7.844 -5.488 1.00 85.56 193 THR A O 1
ATOM 1437 N N . GLY A 1 194 ? -9.528 -7.162 -4.328 1.00 84.31 194 GLY A N 1
ATOM 1438 C CA . GLY A 1 194 ? -10.315 -8.375 -4.566 1.00 84.31 194 GLY A CA 1
ATOM 1439 C C . GLY A 1 194 ? -9.685 -9.631 -3.957 1.00 84.31 194 GLY A C 1
ATOM 1440 O O . GLY A 1 194 ? -9.775 -10.719 -4.532 1.00 84.31 194 GLY A O 1
ATOM 1441 N N . LEU A 1 195 ? -8.977 -9.478 -2.837 1.00 83.38 195 LEU A N 1
ATOM 1442 C CA . LEU A 1 195 ? -8.417 -10.575 -2.055 1.00 83.38 195 LEU A CA 1
ATOM 1443 C C . LEU A 1 195 ? -9.378 -10.971 -0.933 1.00 83.38 195 LEU A C 1
ATOM 1445 O O . LEU A 1 195 ? -10.144 -10.151 -0.430 1.00 83.38 195 LEU A O 1
ATOM 1449 N N . SER A 1 196 ? -9.324 -12.242 -0.538 1.00 78.31 196 SER A N 1
ATOM 1450 C CA . SER A 1 196 ? -10.119 -12.755 0.576 1.00 78.31 196 SER A CA 1
ATOM 1451 C C . SER A 1 196 ? -9.716 -12.072 1.883 1.00 78.31 196 SER A C 1
ATOM 1453 O O . SER A 1 196 ? -8.525 -12.010 2.220 1.00 78.31 196 SER A O 1
ATOM 1455 N N . ILE A 1 197 ? -10.723 -11.566 2.594 1.00 72.12 197 ILE A N 1
ATOM 1456 C CA . ILE A 1 197 ? -10.588 -10.877 3.879 1.00 72.12 197 ILE A CA 1
ATOM 1457 C C . ILE A 1 197 ? -10.331 -11.895 4.979 1.00 72.12 197 ILE A C 1
ATOM 1459 O O . ILE A 1 197 ? -11.155 -12.827 5.105 1.00 72.12 197 ILE A O 1
#

InterPro domains:
  IPR006311 Twin-arginine translocation pathway, signal sequence [PS51318] (1-53)

Mean predicted aligned error: 16.89 Å

Secondary structure (DSSP, 8-state):
----------------------------------------------------------HHHHH-TT--S---S-PPP-PPPPHHHHTT-B-TTSBBTTT--BTT-BHHHHH-SS---BHHHHHTSTTTTT-HHHHHHHHHHHHHHHBTTTB--HHHHHHHHHHHHHTS-EEESSSS-EEE-HHHHHHHHHHHTT---

Organism: NCBI:txid2070761

Radius of gyration: 32.51 Å; Cα contacts (8 Å, |Δi|>4): 209; chains: 1; bounding box: 88×72×65 Å